Protein AF-0000000079326521 (afdb_homodimer)

Solvent-accessible surface area (backbone atoms only — not comparable to full-atom values): 11544 Å² total; per-residue (Å²): 124,72,71,59,55,60,61,53,53,58,56,60,65,65,64,69,66,72,74,73,71,71,74,72,62,76,66,45,73,44,52,56,42,67,38,47,33,67,77,64,80,54,69,62,67,36,69,36,34,36,28,24,68,22,82,79,35,42,30,37,42,35,31,28,37,73,83,64,43,77,74,44,80,43,78,33,48,39,56,33,70,77,41,78,46,75,57,37,46,56,62,16,35,40,36,33,43,41,84,29,38,36,36,38,64,124,71,74,59,55,60,61,53,54,58,57,60,66,65,63,68,66,73,74,74,73,71,75,72,61,76,66,45,74,44,52,58,42,69,37,48,34,67,77,64,80,55,69,63,67,36,67,34,33,34,29,23,68,22,82,77,34,43,32,36,44,34,32,26,38,73,83,64,43,78,75,46,79,44,78,34,46,40,55,34,70,76,41,79,47,75,55,36,47,57,62,15,35,39,35,33,44,38,84,29,39,35,36,38,64

Radius of gyration: 28.23 Å; Cα contacts (8 Å, |Δi|>4): 438; chains: 2; bounding box: 49×115×63 Å

Structure (mmCIF, N/CA/C/O backbone):
data_AF-0000000079326521-model_v1
#
loop_
_entity.id
_entity.type
_entity.pdbx_description
1 polymer 'Uncharacterized protein'
#
loop_
_atom_site.group_PDB
_atom_site.id
_atom_site.type_symbol
_atom_site.label_atom_id
_atom_site.label_alt_id
_atom_site.label_comp_id
_atom_site.label_asym_id
_atom_site.label_entity_id
_atom_site.label_seq_id
_atom_site.pdbx_PDB_ins_code
_atom_site.Cartn_x
_atom_site.Cartn_y
_atom_site.Cartn_z
_atom_site.occupancy
_atom_site.B_iso_or_equiv
_atom_site.auth_seq_id
_atom_site.auth_comp_id
_atom_site.auth_asym_id
_atom_site.auth_atom_id
_atom_site.pdbx_PDB_model_num
ATOM 1 N N . MET A 1 1 ? 24.422 -55.938 -35.625 1 47.75 1 MET A N 1
ATOM 2 C CA . MET A 1 1 ? 24.359 -55.031 -34.5 1 47.75 1 MET A CA 1
ATOM 3 C C . MET A 1 1 ? 23.766 -53.688 -34.906 1 47.75 1 MET A C 1
ATOM 5 O O . MET A 1 1 ? 23.75 -52.719 -34.094 1 47.75 1 MET A O 1
ATOM 9 N N . LYS A 1 2 ? 23.516 -53.531 -36.25 1 58.97 2 LYS A N 1
ATOM 10 C CA . LYS A 1 2 ? 23.109 -52.219 -36.75 1 58.97 2 LYS A CA 1
ATOM 11 C C . LYS A 1 2 ? 21.641 -51.969 -36.469 1 58.97 2 LYS A C 1
ATOM 13 O O . LYS A 1 2 ? 21.203 -50.812 -36.469 1 58.97 2 LYS A O 1
ATOM 18 N N . ARG A 1 3 ? 20.875 -53.062 -36.344 1 61.31 3 ARG A N 1
ATOM 19 C CA . ARG A 1 3 ? 19.438 -52.844 -36.219 1 61.31 3 ARG A CA 1
ATOM 20 C C . ARG A 1 3 ? 19.062 -52.406 -34.812 1 61.31 3 ARG A C 1
ATOM 22 O O . ARG A 1 3 ? 17.984 -51.844 -34.594 1 61.31 3 ARG A O 1
ATOM 29 N N . PHE A 1 4 ? 19.984 -52.656 -33.875 1 60.25 4 PHE A N 1
ATOM 30 C CA . PHE A 1 4 ? 19.672 -52.312 -32.5 1 60.25 4 PHE A CA 1
ATOM 31 C C . PHE A 1 4 ? 19.766 -50.812 -32.25 1 60.25 4 PHE A C 1
ATOM 33 O O . PHE A 1 4 ? 19.125 -50.281 -31.344 1 60.25 4 PHE A O 1
ATOM 40 N N . ILE A 1 5 ? 20.453 -50.156 -33.25 1 62.97 5 ILE A N 1
ATOM 41 C CA . ILE A 1 5 ? 20.719 -48.75 -32.969 1 62.97 5 ILE A CA 1
ATOM 42 C C . ILE A 1 5 ? 19.469 -47.938 -33.219 1 62.97 5 ILE A C 1
ATOM 44 O O . ILE A 1 5 ? 19.172 -47 -32.5 1 62.97 5 ILE A O 1
ATOM 48 N N . SER A 1 6 ? 18.578 -48.5 -34.125 1 62.91 6 SER A N 1
ATOM 49 C CA . SER A 1 6 ? 17.453 -47.656 -34.531 1 62.91 6 SER A CA 1
ATOM 50 C C . SER A 1 6 ? 16.375 -47.594 -33.438 1 62.91 6 SER A C 1
ATOM 52 O O . SER A 1 6 ? 15.789 -46.562 -33.188 1 62.91 6 SER A O 1
ATOM 54 N N . THR A 1 7 ? 16.25 -48.75 -32.75 1 64.81 7 THR A N 1
ATOM 55 C CA . THR A 1 7 ? 15.156 -48.844 -31.797 1 64.81 7 THR A CA 1
ATOM 56 C C . THR A 1 7 ? 15.5 -48.062 -30.531 1 64.81 7 THR A C 1
ATOM 58 O O . THR A 1 7 ? 14.617 -47.438 -29.906 1 64.81 7 THR A O 1
ATOM 61 N N . CYS A 1 8 ? 16.844 -47.938 -30.312 1 64.94 8 CYS A N 1
ATOM 62 C CA . CYS A 1 8 ? 17.234 -47.25 -29.078 1 64.94 8 CYS A CA 1
ATOM 63 C C . CYS A 1 8 ? 17.047 -45.75 -29.234 1 64.94 8 CYS A C 1
ATOM 65 O O . CYS A 1 8 ? 16.703 -45.062 -28.266 1 64.94 8 CYS A O 1
ATOM 67 N N . TYR A 1 9 ? 17.062 -45.25 -30.516 1 66.38 9 TYR A N 1
ATOM 68 C CA . TYR A 1 9 ? 16.922 -43.812 -30.734 1 66.38 9 TYR A CA 1
ATOM 69 C C . TYR A 1 9 ? 15.492 -43.375 -30.516 1 66.38 9 TYR A C 1
ATOM 71 O O . TYR A 1 9 ? 15.258 -42.281 -29.969 1 66.38 9 TYR A O 1
ATOM 79 N N . VAL A 1 10 ? 14.547 -44.219 -30.859 1 64.75 10 VAL A N 1
ATOM 80 C CA . VAL A 1 10 ? 13.156 -43.812 -30.734 1 64.75 10 VAL A CA 1
ATOM 81 C C . VAL A 1 10 ? 12.766 -43.75 -29.25 1 64.75 10 VAL A C 1
ATOM 83 O O . VAL A 1 10 ? 12.023 -42.875 -28.828 1 64.75 10 VAL A O 1
ATOM 86 N N . PHE A 1 11 ? 13.398 -44.625 -28.422 1 64 11 PHE A N 1
ATOM 87 C CA . PHE A 1 11 ? 13.086 -44.625 -27 1 64 11 PHE A CA 1
ATOM 88 C C . PHE A 1 11 ? 13.641 -43.406 -26.297 1 64 11 PHE A C 1
ATOM 90 O O . PHE A 1 11 ? 13.023 -42.875 -25.359 1 64 11 PHE A O 1
ATOM 97 N N . LEU A 1 12 ? 14.758 -42.875 -26.75 1 63.59 12 LEU A N 1
ATOM 98 C CA . LEU A 1 12 ? 15.383 -41.75 -26.109 1 63.59 12 LEU A CA 1
ATOM 99 C C . LEU A 1 12 ? 14.578 -40.469 -26.375 1 63.59 12 LEU A C 1
ATOM 101 O O . LEU A 1 12 ? 14.492 -39.594 -25.516 1 63.59 12 LEU A O 1
ATOM 105 N N . LEU A 1 13 ? 13.891 -40.406 -27.484 1 63.59 13 LEU A N 1
ATOM 106 C CA . LEU A 1 13 ? 13.141 -39.219 -27.828 1 63.59 13 LEU A CA 1
ATOM 107 C C . LEU A 1 13 ? 11.859 -39.125 -27.016 1 63.59 13 LEU A C 1
ATOM 109 O O . LEU A 1 13 ? 11.406 -38.031 -26.688 1 63.59 13 LEU A O 1
ATOM 113 N N . LEU A 1 14 ? 11.281 -40.281 -26.625 1 62.88 14 LEU A N 1
ATOM 114 C CA . LEU A 1 14 ? 10 -40.25 -25.938 1 62.88 14 LEU A CA 1
ATOM 115 C C . LEU A 1 14 ? 10.188 -39.938 -24.453 1 62.88 14 LEU A C 1
ATOM 117 O O . LEU A 1 14 ? 9.242 -39.531 -23.766 1 62.88 14 LEU A O 1
ATOM 121 N N . SER A 1 15 ? 11.352 -40.062 -23.891 1 59.69 15 SER A N 1
ATOM 122 C CA . SER A 1 15 ? 11.516 -39.906 -22.453 1 59.69 15 SER A CA 1
ATOM 123 C C . SER A 1 15 ? 11.555 -38.438 -22.062 1 59.69 15 SER A C 1
ATOM 125 O O . SER A 1 15 ? 11.523 -38.094 -20.875 1 59.69 15 SER A O 1
ATOM 127 N N . PHE A 1 16 ? 11.852 -37.531 -23 1 55.41 16 PHE A N 1
ATOM 128 C CA . PHE A 1 16 ? 11.953 -36.156 -22.516 1 55.41 16 PHE A CA 1
ATOM 129 C C . PHE A 1 16 ? 10.57 -35.562 -22.328 1 55.41 16 PHE A C 1
ATOM 131 O O . PHE A 1 16 ? 10.367 -34.375 -22.578 1 55.41 16 PHE A O 1
ATOM 138 N N . SER A 1 17 ? 9.5 -36.344 -22.109 1 53.81 17 SER A N 1
ATOM 139 C CA . SER A 1 17 ? 8.281 -35.656 -21.688 1 53.81 17 SER A CA 1
ATOM 140 C C . SER A 1 17 ? 8.422 -35.125 -20.266 1 53.81 17 SER A C 1
ATOM 142 O O . SER A 1 17 ? 8.312 -35.875 -19.297 1 53.81 17 SER A O 1
ATOM 144 N N . MET A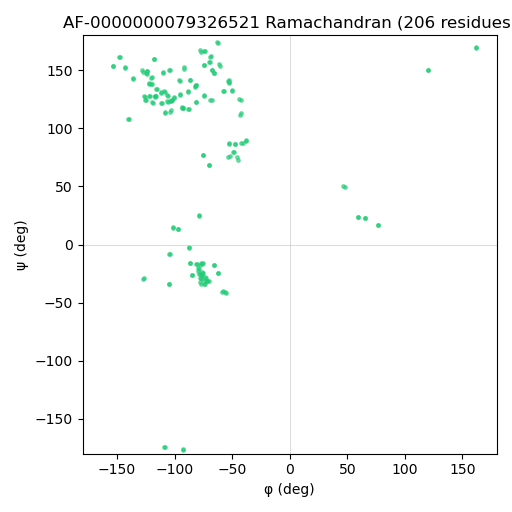 1 18 ? 9.305 -34.094 -20.016 1 45 18 MET A N 1
ATOM 145 C CA . MET A 1 18 ? 9.289 -33.375 -18.75 1 45 18 MET A CA 1
ATOM 146 C C . MET A 1 18 ? 7.863 -32.969 -18.375 1 45 18 MET A C 1
ATOM 148 O O . MET A 1 18 ? 7.242 -32.156 -19.062 1 45 18 MET A O 1
ATOM 152 N N . ASN A 1 19 ? 7.113 -33.875 -17.688 1 47.38 19 ASN A N 1
ATOM 153 C CA . ASN A 1 19 ? 5.918 -33.406 -17 1 47.38 19 ASN A CA 1
ATOM 154 C C . ASN A 1 19 ? 6.207 -32.188 -16.141 1 47.38 19 ASN A C 1
ATOM 156 O O . ASN A 1 19 ? 6.914 -32.281 -15.141 1 47.38 19 ASN A O 1
ATOM 160 N N . THR A 1 20 ? 6.289 -30.984 -16.75 1 46.38 20 THR A N 1
ATOM 161 C CA . THR A 1 20 ? 6.281 -29.781 -15.914 1 46.38 20 THR A CA 1
ATOM 162 C C . THR A 1 20 ? 5.199 -29.875 -14.836 1 46.38 20 THR A C 1
ATOM 164 O O . THR A 1 20 ? 4.008 -29.828 -15.148 1 46.38 20 THR A O 1
ATOM 167 N N . ILE A 1 21 ? 5.422 -30.703 -13.852 1 46.88 21 ILE A N 1
ATOM 168 C CA . ILE A 1 21 ? 4.543 -30.594 -12.695 1 46.88 21 ILE A CA 1
ATOM 169 C C . ILE A 1 21 ? 4.266 -29.125 -12.375 1 46.88 21 ILE A C 1
ATOM 171 O O . ILE A 1 21 ? 5.188 -28.375 -12.062 1 46.88 21 ILE A O 1
ATOM 175 N N . LYS A 1 22 ? 3.238 -28.578 -13.016 1 45.72 22 LYS A N 1
ATOM 176 C CA . LYS A 1 22 ? 2.766 -27.266 -12.586 1 45.72 22 LYS A CA 1
ATOM 177 C C . LYS A 1 22 ? 2.504 -27.25 -11.078 1 45.72 22 LYS A C 1
ATOM 179 O O . LYS A 1 22 ? 1.677 -28.016 -10.578 1 45.72 22 LYS A O 1
ATOM 184 N N . VAL A 1 23 ? 3.539 -27.188 -10.281 1 47.81 23 VAL A N 1
ATOM 185 C CA . VAL A 1 23 ? 3.316 -26.969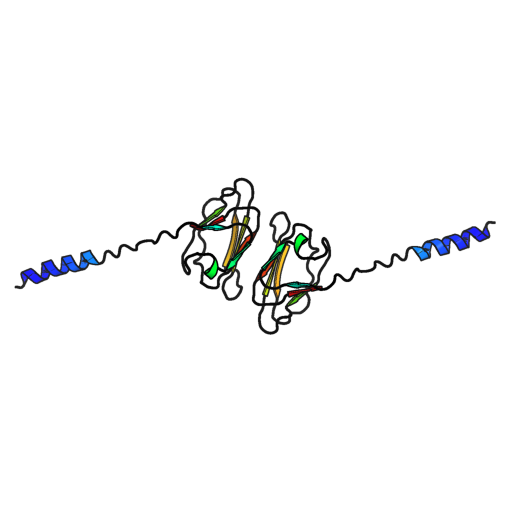 -8.852 1 47.81 23 VAL A CA 1
ATOM 186 C C . VAL A 1 23 ? 2.162 -25.984 -8.656 1 47.81 23 VAL A C 1
ATOM 188 O O . VAL A 1 23 ? 2.215 -24.859 -9.141 1 47.81 23 VAL A O 1
ATOM 191 N N . PHE A 1 24 ? 0.953 -26.594 -8.586 1 49.91 24 PHE A N 1
ATOM 192 C CA . PHE A 1 24 ? -0.199 -25.766 -8.227 1 49.91 24 PHE A CA 1
ATOM 193 C C . PHE A 1 24 ? 0.068 -25 -6.941 1 49.91 24 PHE A C 1
ATOM 195 O O . PHE A 1 24 ? 0.301 -25.594 -5.887 1 49.91 24 PHE A O 1
ATOM 202 N N . ALA A 1 25 ? 0.686 -23.844 -7.086 1 58.94 25 ALA A N 1
ATOM 203 C CA . ALA A 1 25 ? 0.849 -23.016 -5.883 1 58.94 25 ALA A CA 1
ATOM 204 C C . ALA A 1 25 ? -0.432 -23 -5.055 1 58.94 25 ALA A C 1
ATOM 206 O O . ALA A 1 25 ? -1.527 -22.844 -5.598 1 58.94 25 ALA A O 1
ATOM 207 N N . LEU A 1 26 ? -0.385 -23.641 -3.83 1 77.19 26 LEU A N 1
ATOM 208 C CA . LEU A 1 26 ? -1.498 -23.562 -2.889 1 77.19 26 LEU A CA 1
ATOM 209 C C . LEU A 1 26 ? -2.062 -22.141 -2.826 1 77.19 26 LEU A C 1
ATOM 211 O O . LEU A 1 26 ? -1.306 -21.172 -2.775 1 77.19 26 LEU A O 1
ATOM 215 N N . SER A 1 27 ? -3.342 -22 -3.064 1 92.12 27 SER A N 1
ATOM 216 C CA . SER A 1 27 ? -4.039 -20.719 -3.033 1 92.12 27 SER A CA 1
ATOM 217 C C . SER A 1 27 ? -3.879 -20.031 -1.679 1 92.12 27 SER A C 1
ATOM 219 O O . SER A 1 27 ? -3.908 -20.688 -0.638 1 92.12 27 SER A O 1
ATOM 221 N N . LYS A 1 28 ? -3.561 -18.859 -1.646 1 96.62 28 LYS A N 1
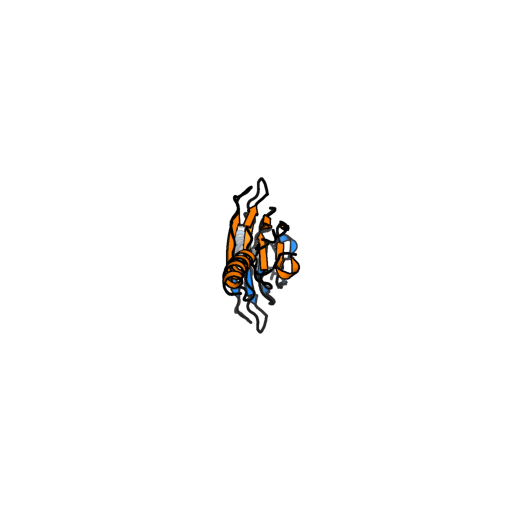ATOM 222 C CA . LYS A 1 28 ? -3.486 -18.047 -0.434 1 96.62 28 LYS A CA 1
ATOM 223 C C . LYS A 1 28 ? -4.438 -16.859 -0.51 1 96.62 28 LYS A C 1
ATOM 225 O O . LYS A 1 28 ? -4.664 -16.312 -1.589 1 96.62 28 LYS A O 1
ATOM 230 N N . THR A 1 29 ? -5.004 -16.531 0.614 1 98.25 29 THR A N 1
ATOM 231 C CA . THR A 1 29 ? -5.914 -15.398 0.688 1 98.25 29 THR A CA 1
ATOM 232 C C . THR A 1 29 ? -5.344 -14.312 1.591 1 98.25 29 THR A C 1
ATOM 234 O O . THR A 1 29 ? -4.805 -14.602 2.66 1 98.25 29 THR A O 1
ATOM 237 N N . PHE A 1 30 ? -5.395 -13.117 1.157 1 98.5 30 PHE A N 1
ATOM 238 C CA . PHE A 1 30 ? -4.895 -11.969 1.905 1 98.5 30 PHE A CA 1
ATOM 239 C C . PHE A 1 30 ? -5.992 -10.922 2.09 1 98.5 30 PHE A C 1
ATOM 241 O O . PHE A 1 30 ? -6.887 -10.805 1.253 1 98.5 30 PHE A O 1
ATOM 248 N N . THR A 1 31 ? -5.898 -10.219 3.199 1 98.5 31 THR A N 1
ATOM 249 C CA . THR A 1 31 ? -6.762 -9.07 3.463 1 98.5 31 THR A CA 1
ATOM 250 C C . THR A 1 31 ? -5.977 -7.766 3.373 1 98.5 31 THR A C 1
ATOM 252 O O . THR A 1 31 ? -4.832 -7.758 2.912 1 98.5 31 THR A O 1
ATOM 255 N N . GLN A 1 32 ? -6.645 -6.66 3.721 1 98.69 32 GLN A N 1
ATOM 256 C CA . GLN A 1 32 ? -5.945 -5.379 3.654 1 98.69 32 GLN A CA 1
ATOM 257 C C . GLN A 1 32 ? -4.602 -5.449 4.375 1 98.69 32 GLN A C 1
ATOM 259 O O . GLN A 1 32 ? -4.516 -5.953 5.496 1 98.69 32 GLN A O 1
ATOM 264 N N . GLY A 1 33 ? -3.576 -4.949 3.701 1 98.56 33 GLY A N 1
ATOM 265 C CA . GLY A 1 33 ? -2.252 -4.98 4.301 1 98.56 33 GLY A CA 1
ATOM 266 C C . GLY A 1 33 ? -1.135 -4.797 3.291 1 98.56 33 GLY A C 1
ATOM 267 O O . GLY A 1 33 ? -1.392 -4.621 2.1 1 98.56 33 GLY A O 1
ATOM 268 N N . LEU A 1 34 ? 0.029 -4.621 3.783 1 98.75 34 LEU A N 1
ATOM 269 C CA . LEU A 1 34 ? 1.271 -4.625 3.02 1 98.75 34 LEU A CA 1
ATOM 270 C C . LEU A 1 34 ? 2.062 -5.906 3.275 1 98.75 34 LEU A C 1
ATOM 272 O O . LEU A 1 34 ? 2.373 -6.227 4.422 1 98.75 34 LEU A O 1
ATOM 276 N N . TYR A 1 35 ? 2.357 -6.617 2.205 1 98.5 35 TYR A N 1
ATOM 277 C CA . TYR A 1 35 ? 2.998 -7.926 2.312 1 98.5 35 TYR A CA 1
ATOM 278 C C . TYR A 1 35 ? 4.27 -7.98 1.478 1 98.5 35 TYR A C 1
ATOM 280 O O . TYR A 1 35 ? 4.25 -7.684 0.28 1 98.5 35 TYR A O 1
ATOM 288 N N . LEU A 1 36 ? 5.379 -8.328 2.158 1 97.94 36 LEU A N 1
ATOM 289 C CA . LEU A 1 36 ? 6.559 -8.719 1.393 1 97.94 36 LEU A CA 1
ATOM 290 C C . LEU A 1 36 ? 6.383 -10.117 0.807 1 97.94 36 LEU A C 1
ATOM 292 O O . LEU A 1 36 ? 6.062 -11.062 1.53 1 97.94 36 LEU A O 1
ATOM 296 N N . VAL A 1 37 ? 6.602 -10.219 -0.473 1 97.56 37 VAL A N 1
ATOM 297 C CA . VAL A 1 37 ? 6.359 -11.492 -1.145 1 97.56 37 VAL A CA 1
ATOM 298 C C . VAL A 1 37 ? 7.16 -12.602 -0.46 1 97.56 37 VAL A C 1
ATOM 300 O O . VAL A 1 37 ? 6.633 -13.68 -0.188 1 97.56 37 VAL A O 1
ATOM 303 N N . ARG A 1 38 ? 8.359 -12.25 -0.129 1 95.75 38 ARG A N 1
ATOM 304 C CA . ARG A 1 38 ? 9.258 -13.234 0.47 1 95.75 38 ARG A CA 1
ATOM 305 C C . ARG A 1 38 ? 8.703 -13.742 1.795 1 95.75 38 ARG A C 1
ATOM 307 O O . ARG A 1 38 ? 9.008 -14.867 2.207 1 95.75 38 ARG A O 1
ATOM 314 N N . ASP A 1 39 ? 7.887 -13.031 2.479 1 97.12 39 ASP A N 1
ATOM 315 C CA . ASP A 1 39 ? 7.375 -13.391 3.799 1 97.12 39 ASP A CA 1
ATOM 316 C C . ASP A 1 39 ? 5.934 -13.875 3.717 1 97.12 39 ASP A C 1
ATOM 318 O O . ASP A 1 39 ? 5.363 -14.32 4.719 1 97.12 39 ASP A O 1
ATOM 322 N N . ALA A 1 40 ? 5.309 -13.758 2.57 1 97 40 ALA A N 1
ATOM 323 C CA . ALA A 1 40 ? 3.865 -13.969 2.447 1 97 40 ALA A CA 1
ATOM 324 C C . ALA A 1 40 ? 3.543 -15.438 2.195 1 97 40 ALA A C 1
ATOM 326 O O . ALA A 1 40 ? 2.371 -15.812 2.096 1 97 40 ALA A O 1
ATOM 327 N N . GLY A 1 41 ? 4.523 -16.281 2.07 1 94.62 41 GLY A N 1
ATOM 328 C CA . GLY A 1 41 ? 4.285 -17.688 1.785 1 94.62 41 GLY A CA 1
ATOM 329 C C . GLY A 1 41 ? 3.928 -17.953 0.335 1 94.62 41 GLY A C 1
ATOM 330 O O . GLY A 1 41 ? 3.264 -18.953 0.024 1 94.62 41 GLY A O 1
ATOM 331 N N . LEU A 1 42 ? 4.195 -17.031 -0.458 1 95.06 42 LEU A N 1
ATOM 332 C CA . LEU A 1 42 ? 4.016 -17.203 -1.896 1 95.06 42 LEU A CA 1
ATOM 333 C C . LEU A 1 42 ? 5.297 -17.703 -2.549 1 95.06 42 LEU A C 1
ATOM 335 O O . LEU A 1 42 ? 6.398 -17.438 -2.051 1 95.06 42 LEU A O 1
ATOM 339 N N . VAL A 1 43 ? 5.098 -18.375 -3.6 1 93.19 43 VAL A N 1
ATOM 340 C CA . VAL A 1 43 ? 6.254 -18.859 -4.344 1 93.19 43 VAL A CA 1
ATOM 341 C C . VAL A 1 43 ? 6.801 -17.75 -5.238 1 93.19 43 VAL A C 1
ATOM 343 O O . VAL A 1 43 ? 6.066 -17.188 -6.051 1 93.19 43 VAL A O 1
ATOM 346 N N . THR A 1 44 ? 8.078 -17.422 -5.039 1 92.69 44 THR A N 1
ATOM 347 C CA . THR A 1 44 ? 8.703 -16.344 -5.789 1 92.69 44 THR A CA 1
ATOM 348 C C . THR A 1 44 ? 8.836 -16.703 -7.266 1 92.69 44 THR A C 1
ATOM 350 O O . THR A 1 44 ? 9.023 -17.875 -7.605 1 92.69 44 THR A O 1
ATOM 353 N N . ASN A 1 45 ? 8.797 -15.703 -8.109 1 91.62 45 ASN A N 1
ATOM 354 C CA . ASN A 1 45 ? 8.922 -15.781 -9.562 1 91.62 45 ASN A CA 1
ATOM 355 C C . ASN A 1 45 ? 7.84 -16.656 -10.172 1 91.62 45 ASN A C 1
ATOM 357 O O . ASN A 1 45 ? 8.062 -17.312 -11.195 1 91.62 45 ASN A O 1
ATOM 361 N N . SER A 1 46 ? 6.77 -16.797 -9.484 1 90.69 46 SER A N 1
ATOM 362 C CA . SER A 1 46 ? 5.609 -17.531 -9.992 1 90.69 46 SER A CA 1
ATOM 363 C C . SER A 1 46 ? 4.504 -16.562 -10.422 1 90.69 46 SER A C 1
ATOM 365 O O . SER A 1 46 ? 4.387 -15.469 -9.883 1 90.69 46 SER A O 1
ATOM 367 N N . THR A 1 47 ? 3.807 -17.062 -11.367 1 92.44 47 THR A N 1
ATOM 368 C CA . THR A 1 47 ? 2.633 -16.328 -11.805 1 92.44 47 THR A CA 1
ATOM 369 C C . THR A 1 47 ? 1.412 -16.688 -10.969 1 92.44 47 THR A C 1
ATOM 371 O O . THR A 1 47 ? 1.219 -17.859 -10.625 1 92.44 47 THR A O 1
ATOM 374 N N . TYR A 1 48 ? 0.64 -15.719 -10.711 1 96.06 48 TYR A N 1
ATOM 375 C CA . TYR A 1 48 ? -0.585 -15.938 -9.953 1 96.06 48 TYR A CA 1
ATOM 376 C C . TYR A 1 48 ? -1.79 -15.352 -10.68 1 96.06 48 TYR A C 1
ATOM 378 O O . TYR A 1 48 ? -1.653 -14.406 -11.461 1 96.06 48 TYR A O 1
ATOM 386 N N . LYS A 1 49 ? -2.859 -15.961 -10.461 1 97.5 49 LYS A N 1
ATOM 387 C CA . LYS A 1 49 ? -4.16 -15.328 -10.68 1 97.5 49 LYS A CA 1
ATOM 388 C C . LYS A 1 49 ? -4.707 -14.742 -9.375 1 97.5 49 LYS A C 1
ATOM 390 O O . LYS A 1 49 ? -4.582 -15.352 -8.312 1 97.5 49 LYS A O 1
ATOM 395 N N . VAL A 1 50 ? -5.332 -13.57 -9.555 1 98.38 50 VAL A N 1
ATOM 396 C CA . VAL A 1 50 ? -5.891 -12.953 -8.359 1 98.38 50 VAL A CA 1
ATOM 397 C C . VAL A 1 50 ? -7.379 -12.664 -8.57 1 98.38 50 VAL A C 1
ATOM 399 O O . VAL A 1 50 ? -7.809 -12.383 -9.688 1 98.38 50 VAL A O 1
ATOM 402 N N . ARG A 1 51 ? -8.102 -12.75 -7.52 1 98.5 51 ARG A N 1
ATOM 403 C CA . ARG A 1 51 ? -9.508 -12.375 -7.547 1 98.5 51 ARG A CA 1
ATOM 404 C C . ARG A 1 51 ? -9.984 -11.938 -6.16 1 98.5 51 ARG A C 1
ATOM 406 O O . ARG A 1 51 ? -9.375 -12.297 -5.152 1 98.5 51 ARG A O 1
ATOM 413 N N . ASN A 1 52 ? -10.984 -11.102 -6.141 1 98.75 52 ASN A N 1
ATOM 414 C CA . ASN A 1 52 ? -11.656 -10.695 -4.91 1 98.75 52 ASN A CA 1
ATOM 415 C C . ASN A 1 52 ? -12.789 -11.648 -4.547 1 98.75 52 ASN A C 1
ATOM 417 O O . ASN A 1 52 ? -13.781 -11.758 -5.277 1 98.75 52 ASN A O 1
ATOM 421 N N . LEU A 1 53 ? -12.641 -12.305 -3.398 1 98.5 53 LEU A N 1
ATOM 422 C CA . LEU A 1 53 ? -13.625 -13.297 -2.979 1 98.5 53 LEU A CA 1
ATOM 423 C C . LEU A 1 53 ? -14.773 -12.625 -2.223 1 98.5 53 LEU A C 1
ATOM 425 O O . LEU A 1 53 ? -15.82 -13.242 -2.014 1 98.5 53 LEU A O 1
ATOM 429 N N . SER A 1 54 ? -14.539 -11.406 -1.804 1 97.88 54 SER A N 1
ATOM 430 C CA . SER A 1 54 ? -15.523 -10.734 -0.953 1 97.88 54 SER A CA 1
ATOM 431 C C . SER A 1 54 ? -16.828 -10.477 -1.706 1 97.88 54 SER A C 1
ATOM 433 O O . SER A 1 54 ? -16.797 -10.117 -2.885 1 97.88 54 SER A O 1
ATOM 435 N N . PHE A 1 55 ? -17.906 -10.508 -1.038 1 96.06 55 PHE A N 1
ATOM 436 C CA . PHE A 1 55 ? -19.234 -10.43 -1.633 1 96.06 55 PHE A CA 1
ATOM 437 C C . PHE A 1 55 ? -19.641 -8.977 -1.856 1 96.06 55 PHE A C 1
ATOM 439 O O . PHE A 1 55 ? -20.359 -8.664 -2.803 1 96.06 55 PHE A O 1
ATOM 446 N N . ARG A 1 56 ? -19.156 -8.039 -1.128 1 95.5 56 ARG A N 1
ATOM 447 C CA . ARG A 1 56 ? -19.75 -6.703 -1.171 1 95.5 56 ARG A CA 1
ATOM 448 C C . ARG A 1 56 ? -18.688 -5.648 -1.459 1 95.5 56 ARG A C 1
ATOM 450 O O . ARG A 1 56 ? -18.969 -4.633 -2.1 1 95.5 56 ARG A O 1
ATOM 457 N N . ASN A 1 57 ? -17.516 -5.906 -1.066 1 96.5 57 ASN A N 1
ATOM 458 C CA . ASN A 1 57 ? -16.547 -4.812 -1.05 1 96.5 57 ASN A CA 1
ATOM 459 C C . ASN A 1 57 ? -15.5 -4.977 -2.141 1 96.5 57 ASN A C 1
ATOM 461 O O . ASN A 1 57 ? -14.961 -6.07 -2.332 1 96.5 57 ASN A O 1
ATOM 465 N N . PRO A 1 58 ? -15.281 -3.914 -2.855 1 97.75 58 PRO A N 1
ATOM 466 C CA . PRO A 1 58 ? -14.133 -3.922 -3.773 1 97.75 58 PRO A CA 1
ATOM 467 C C . PRO A 1 58 ? -12.797 -3.785 -3.053 1 97.75 58 PRO A C 1
ATOM 469 O O . PRO A 1 58 ? -12.766 -3.508 -1.85 1 97.75 58 PRO A O 1
ATOM 472 N N . ALA A 1 59 ? -11.742 -4.051 -3.756 1 98.19 59 ALA A N 1
ATOM 473 C CA . ALA A 1 59 ? -10.391 -3.898 -3.23 1 98.19 59 ALA A CA 1
ATOM 474 C C . ALA A 1 59 ? -9.438 -3.396 -4.312 1 98.19 59 ALA A C 1
ATOM 476 O O . ALA A 1 59 ? -9.719 -3.525 -5.504 1 98.19 59 ALA A O 1
ATOM 477 N N . VAL A 1 60 ? -8.43 -2.736 -3.891 1 98.69 60 VAL A N 1
ATOM 478 C CA . VAL A 1 60 ? -7.332 -2.354 -4.766 1 98.69 60 VAL A CA 1
ATOM 479 C C . VAL A 1 60 ? -6.109 -3.219 -4.469 1 98.69 60 VAL A C 1
ATOM 481 O O . VAL A 1 60 ? -5.746 -3.41 -3.305 1 98.69 60 VAL A O 1
ATOM 484 N N . LEU A 1 61 ? -5.527 -3.822 -5.461 1 98.81 61 LEU A N 1
ATOM 485 C CA . LEU A 1 61 ? -4.285 -4.586 -5.375 1 98.81 61 LEU A CA 1
ATOM 486 C C . LEU A 1 61 ? -3.16 -3.875 -6.117 1 98.81 61 LEU A C 1
ATOM 488 O O . LEU A 1 61 ? -3.299 -3.549 -7.301 1 98.81 61 LEU A O 1
ATOM 492 N N . ILE A 1 62 ? -2.107 -3.566 -5.426 1 98.75 62 ILE A N 1
ATOM 493 C CA . ILE A 1 62 ? -0.928 -2.939 -6.016 1 98.75 62 ILE A CA 1
ATOM 494 C C . ILE A 1 62 ? 0.301 -3.809 -5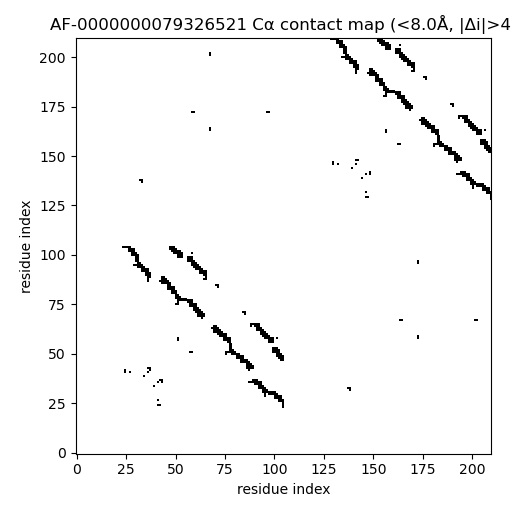.758 1 98.75 62 ILE A C 1
ATOM 496 O O . ILE A 1 62 ? 0.469 -4.348 -4.66 1 98.75 62 ILE A O 1
ATOM 500 N N . VAL A 1 63 ? 1.145 -3.943 -6.727 1 98.69 63 VAL A N 1
ATOM 501 C CA . VAL A 1 63 ? 2.398 -4.672 -6.566 1 98.69 63 VAL A CA 1
ATOM 502 C C . VAL A 1 63 ? 3.574 -3.758 -6.91 1 98.69 63 VAL A C 1
ATOM 504 O O . VAL A 1 63 ? 3.58 -3.111 -7.957 1 98.69 63 VAL A O 1
ATOM 507 N N . PHE A 1 64 ? 4.52 -3.668 -6.023 1 98.5 64 PHE A N 1
ATOM 508 C CA . PHE A 1 64 ? 5.77 -2.953 -6.254 1 98.5 64 PHE A CA 1
ATOM 509 C C . PHE A 1 64 ? 6.938 -3.928 -6.367 1 98.5 64 PHE A C 1
ATOM 511 O O . PHE A 1 64 ? 6.984 -4.934 -5.656 1 98.5 64 PHE A O 1
ATOM 518 N N . ASP A 1 65 ? 7.895 -3.559 -7.152 1 97.75 65 ASP A N 1
ATOM 519 C CA . ASP A 1 65 ? 9.094 -4.395 -7.23 1 97.75 65 ASP A CA 1
ATOM 520 C C . ASP A 1 65 ? 10.156 -3.918 -6.25 1 97.75 65 ASP A C 1
ATOM 522 O O . ASP A 1 65 ? 9.906 -3.029 -5.43 1 97.75 65 ASP A O 1
ATOM 526 N N . GLY A 1 66 ? 11.305 -4.535 -6.258 1 95.44 66 GLY A N 1
ATOM 527 C CA . GLY A 1 66 ? 12.367 -4.254 -5.305 1 95.44 66 GLY A CA 1
ATOM 528 C C . GLY A 1 66 ? 12.945 -2.859 -5.453 1 95.44 66 GLY A C 1
ATOM 529 O O . GLY A 1 66 ? 13.648 -2.375 -4.562 1 95.44 66 GLY A O 1
ATOM 530 N N . ASN A 1 67 ? 12.703 -2.197 -6.613 1 94.62 67 ASN A N 1
ATOM 531 C CA . ASN A 1 67 ? 13.141 -0.825 -6.84 1 94.62 67 ASN A CA 1
ATOM 532 C C . ASN A 1 67 ? 12.023 0.175 -6.555 1 94.62 67 ASN A C 1
ATOM 534 O O . ASN A 1 67 ? 12.102 1.333 -6.969 1 94.62 67 ASN A O 1
ATOM 538 N N . ASN A 1 68 ? 10.977 -0.305 -5.914 1 96.56 68 ASN A N 1
ATOM 539 C CA . ASN A 1 68 ? 9.812 0.49 -5.543 1 96.56 68 ASN A CA 1
ATOM 540 C C . ASN A 1 68 ? 9.047 0.978 -6.773 1 96.56 68 ASN A C 1
ATOM 542 O O . ASN A 1 68 ? 8.445 2.053 -6.75 1 96.56 68 ASN A O 1
ATOM 546 N N . MET A 1 69 ? 9.25 0.26 -7.867 1 96.5 69 MET A N 1
ATOM 547 C CA . MET A 1 69 ? 8.461 0.574 -9.055 1 96.5 69 MET A CA 1
ATOM 548 C C . MET A 1 69 ? 7.152 -0.205 -9.062 1 96.5 69 MET A C 1
ATOM 550 O O . MET A 1 69 ? 7.145 -1.412 -8.82 1 96.5 69 MET A O 1
ATOM 554 N N . MET A 1 70 ? 6.086 0.545 -9.336 1 97.62 70 MET A N 1
ATOM 555 C CA . MET A 1 70 ? 4.777 -0.096 -9.391 1 97.62 70 MET A CA 1
ATOM 556 C C . MET A 1 70 ? 4.676 -1.018 -10.602 1 97.62 70 MET A C 1
ATOM 558 O O . MET A 1 70 ? 4.867 -0.579 -11.742 1 97.62 70 MET A O 1
ATOM 562 N N . GLN A 1 71 ? 4.359 -2.273 -10.367 1 97.38 71 GLN A N 1
ATOM 563 C CA . GLN A 1 71 ? 4.312 -3.275 -11.43 1 97.38 71 GLN A CA 1
ATOM 564 C C . GLN A 1 71 ? 2.871 -3.611 -11.805 1 97.38 71 GLN A C 1
ATOM 566 O O . GLN A 1 71 ? 2.598 -4.027 -12.93 1 97.38 71 GLN A O 1
ATOM 571 N N . GLU A 1 72 ? 2.016 -3.57 -10.82 1 97.62 72 GLU A N 1
ATOM 572 C CA . GLU A 1 72 ? 0.599 -3.873 -11.008 1 97.62 72 GLU A CA 1
ATOM 573 C C . GLU A 1 72 ? -0.281 -2.859 -10.281 1 97.62 72 GLU A C 1
ATOM 575 O O . GLU A 1 72 ? 0.084 -2.365 -9.211 1 97.62 72 GLU A O 1
ATOM 580 N N . PHE A 1 73 ? -1.348 -2.494 -10.781 1 97.69 73 PHE A N 1
ATOM 581 C CA . PHE A 1 73 ? -2.447 -1.762 -10.164 1 97.69 73 PHE A CA 1
ATOM 582 C C . PHE A 1 73 ? -3.791 -2.295 -10.641 1 97.69 73 PHE A C 1
ATOM 584 O O . PHE A 1 73 ? -4.164 -2.094 -11.805 1 97.69 73 PHE A O 1
ATOM 591 N N . LEU A 1 74 ? -4.492 -2.988 -9.758 1 98.12 74 LEU A N 1
ATOM 592 C CA . LEU A 1 74 ? -5.773 -3.598 -10.102 1 98.12 74 LEU A CA 1
ATOM 593 C C . LEU A 1 74 ? -6.859 -3.17 -9.125 1 98.12 74 LEU A C 1
ATOM 595 O O . LEU A 1 74 ? -6.66 -3.225 -7.906 1 98.12 74 LEU A O 1
ATOM 599 N N . ARG A 1 75 ? -7.934 -2.682 -9.578 1 97.94 75 ARG A N 1
ATOM 600 C CA . ARG A 1 75 ? -9.141 -2.586 -8.766 1 97.94 75 ARG A CA 1
ATOM 601 C C . ARG A 1 75 ? -10.031 -3.809 -8.961 1 97.94 75 ARG A C 1
ATOM 603 O O . ARG A 1 75 ? -10.477 -4.082 -10.078 1 97.94 75 ARG A O 1
ATOM 610 N N . LEU A 1 76 ? -10.234 -4.508 -7.98 1 98.5 76 LEU A N 1
ATOM 611 C CA . LEU A 1 76 ? -11.008 -5.738 -8.023 1 98.5 76 LEU A CA 1
ATOM 612 C C . LEU A 1 76 ? -12.398 -5.523 -7.438 1 98.5 76 LEU A C 1
ATOM 614 O O . LEU A 1 76 ? -12.539 -5.23 -6.246 1 98.5 76 LEU A O 1
ATOM 618 N N . GLU A 1 77 ? -13.375 -5.648 -8.289 1 98 77 GLU A N 1
ATOM 619 C CA . GLU A 1 77 ? -14.75 -5.551 -7.797 1 98 77 GLU A CA 1
ATOM 620 C C . GLU A 1 77 ? -15.109 -6.75 -6.922 1 98 77 GLU A C 1
ATOM 622 O O . GLU A 1 77 ? -14.375 -7.734 -6.879 1 98 77 GLU A O 1
ATOM 627 N N . SER A 1 78 ? -16.188 -6.598 -6.117 1 97.94 78 SER A N 1
ATOM 628 C CA . SER A 1 78 ? -16.656 -7.75 -5.348 1 97.94 78 SER A CA 1
ATOM 629 C C . SER A 1 78 ? -16.891 -8.961 -6.246 1 97.94 78 SER A C 1
ATOM 631 O O . SER A 1 78 ? -17.422 -8.82 -7.352 1 97.94 78 SER A O 1
ATOM 633 N N . ARG A 1 79 ? -16.453 -10.141 -5.695 1 98.06 79 ARG A N 1
ATOM 634 C CA . ARG A 1 79 ? -16.562 -11.391 -6.441 1 98.06 79 ARG A CA 1
ATOM 635 C C . A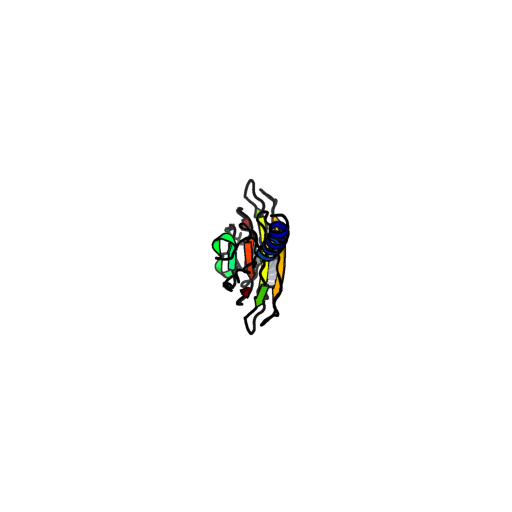RG A 1 79 ? -16.047 -11.227 -7.863 1 98.06 79 ARG A C 1
ATOM 637 O O . ARG A 1 79 ? -16.719 -11.57 -8.828 1 98.06 79 ARG A O 1
ATOM 644 N N . SER A 1 80 ? -14.93 -10.695 -8.023 1 98.06 80 SER A N 1
ATOM 645 C CA . SER A 1 80 ? -14.367 -10.383 -9.336 1 98.06 80 SER A CA 1
ATOM 646 C C . SER A 1 80 ? -13.992 -11.648 -10.094 1 98.06 80 SER A C 1
ATOM 648 O O . SER A 1 80 ? -13.789 -12.703 -9.492 1 98.06 80 SER A O 1
ATOM 650 N N . PRO A 1 81 ? -13.922 -11.531 -11.422 1 97.81 81 PRO A N 1
ATOM 651 C CA . PRO A 1 81 ? -13.234 -12.602 -12.141 1 97.81 81 PRO A CA 1
ATOM 652 C C . PRO A 1 81 ? -11.758 -12.711 -11.758 1 97.81 81 PRO A C 1
ATOM 654 O O . PRO A 1 81 ? -11.273 -11.93 -10.938 1 97.81 81 PRO A O 1
ATOM 657 N N . GLU A 1 82 ? -11.086 -13.734 -12.266 1 97.75 82 GLU A N 1
ATOM 658 C CA . GLU A 1 82 ? -9.656 -13.922 -12.039 1 97.75 82 GLU A CA 1
ATOM 659 C C . GLU A 1 82 ? -8.828 -13.07 -12.992 1 97.75 82 GLU A C 1
ATOM 661 O O . GLU A 1 82 ? -9.156 -12.961 -14.18 1 97.75 82 GLU A O 1
ATOM 666 N N . TYR A 1 83 ? -7.859 -12.438 -12.523 1 98.06 83 TYR A N 1
ATOM 667 C CA . TYR A 1 83 ? -6.91 -11.68 -13.328 1 98.06 83 TYR A CA 1
ATOM 668 C C . TYR A 1 83 ? -5.492 -12.211 -13.148 1 98.06 83 TYR A C 1
ATOM 670 O O . TYR A 1 83 ? -5.062 -12.484 -12.023 1 98.06 83 TYR A O 1
ATOM 678 N N . PHE A 1 84 ? -4.738 -12.32 -14.203 1 96.44 84 PHE A N 1
ATOM 679 C CA . PHE A 1 84 ? -3.334 -12.703 -14.102 1 96.44 84 PHE A CA 1
ATOM 680 C C . PHE A 1 84 ? -2.469 -11.5 -13.734 1 96.44 84 PHE A C 1
ATOM 682 O O . PHE A 1 84 ? -2.674 -10.398 -14.25 1 96.44 84 PHE A O 1
ATOM 689 N N . ILE A 1 85 ? -1.59 -11.812 -12.859 1 96.88 85 ILE A N 1
ATOM 690 C CA . ILE A 1 85 ? -0.598 -10.773 -12.594 1 96.88 85 ILE A CA 1
ATOM 691 C C . ILE A 1 85 ? 0.793 -11.289 -12.961 1 96.88 85 ILE A C 1
ATOM 693 O O . ILE A 1 85 ? 1 -12.492 -13.102 1 96.88 85 ILE A O 1
ATOM 697 N N . ARG A 1 86 ? 1.673 -10.32 -13.156 1 95.75 86 ARG A N 1
ATOM 698 C CA . ARG A 1 86 ? 3.047 -10.68 -13.5 1 95.75 86 ARG A CA 1
ATOM 699 C C . ARG A 1 86 ? 3.689 -11.5 -12.391 1 95.75 86 ARG A C 1
ATOM 701 O O . ARG A 1 86 ? 3.277 -11.422 -11.234 1 95.75 86 ARG A O 1
ATOM 708 N N . PRO A 1 87 ? 4.695 -12.297 -12.805 1 96.69 87 PRO A N 1
ATOM 709 C CA . PRO A 1 87 ? 5.391 -13.055 -11.758 1 96.69 87 PRO A CA 1
ATOM 710 C C . PRO A 1 87 ? 5.898 -12.172 -10.625 1 96.69 87 PRO A C 1
ATOM 712 O O . PRO A 1 87 ? 6.383 -11.062 -10.867 1 96.69 87 PRO A O 1
ATOM 715 N N . LEU A 1 88 ? 5.773 -12.703 -9.461 1 96.88 88 LEU A N 1
ATOM 716 C CA . LEU A 1 88 ? 6.16 -11.945 -8.273 1 96.88 88 LEU A CA 1
ATOM 717 C C . LEU A 1 88 ? 7.598 -12.258 -7.875 1 96.88 88 LEU A C 1
ATOM 719 O O . LEU A 1 88 ? 7.922 -13.406 -7.562 1 96.88 88 LEU A O 1
ATOM 723 N N . GLY A 1 89 ? 8.383 -11.172 -7.945 1 97 89 GLY A N 1
ATOM 724 C CA . GLY A 1 89 ? 9.758 -11.367 -7.523 1 97 89 GLY A CA 1
ATOM 725 C C . GLY A 1 89 ? 9.922 -11.406 -6.016 1 97 89 GLY A C 1
ATOM 726 O O . GLY A 1 89 ? 9.016 -11.016 -5.277 1 97 89 GLY A O 1
ATOM 727 N N . TYR A 1 90 ? 11.055 -11.852 -5.461 1 96.94 90 TYR A N 1
ATOM 728 C CA . TYR A 1 90 ? 11.398 -12.094 -4.066 1 96.94 90 TYR A CA 1
ATOM 729 C C . TYR A 1 90 ? 11.227 -10.828 -3.236 1 96.94 90 TYR A C 1
ATOM 731 O O . TYR A 1 90 ? 10.688 -10.867 -2.129 1 96.94 90 TYR A O 1
ATOM 739 N N . ASP A 1 91 ? 11.617 -9.656 -3.787 1 97 91 ASP A N 1
ATOM 740 C CA . ASP A 1 91 ? 11.633 -8.414 -3.023 1 97 91 ASP A CA 1
ATOM 741 C C . ASP A 1 91 ? 10.422 -7.555 -3.344 1 97 91 ASP A C 1
ATOM 743 O O . ASP A 1 91 ? 10.398 -6.359 -3.029 1 97 91 ASP A O 1
ATOM 747 N N . TYR A 1 92 ? 9.477 -8.234 -3.982 1 98.06 92 TYR A N 1
ATOM 748 C CA . TYR A 1 92 ? 8.281 -7.473 -4.336 1 98.06 92 TYR A CA 1
ATOM 749 C C . TYR A 1 92 ? 7.414 -7.219 -3.111 1 98.06 92 TYR A C 1
ATOM 751 O O . TYR A 1 92 ? 7.492 -7.957 -2.125 1 98.06 92 TYR A O 1
ATOM 759 N N . ILE A 1 93 ? 6.664 -6.188 -3.162 1 98.62 93 ILE A N 1
ATOM 760 C CA . ILE A 1 93 ? 5.703 -5.816 -2.127 1 98.62 93 ILE A CA 1
ATOM 761 C C . ILE A 1 93 ? 4.289 -5.852 -2.701 1 98.62 93 ILE A C 1
ATOM 763 O O . ILE A 1 93 ? 4.031 -5.289 -3.768 1 98.62 93 ILE A O 1
ATOM 767 N N . ILE A 1 94 ? 3.4 -6.539 -2.055 1 98.75 94 ILE A N 1
ATOM 768 C CA . ILE A 1 94 ? 1.978 -6.559 -2.371 1 98.75 94 ILE A CA 1
ATOM 769 C C . ILE A 1 94 ? 1.223 -5.645 -1.406 1 98.75 94 ILE A C 1
ATOM 771 O O . ILE A 1 94 ? 1.403 -5.734 -0.189 1 98.75 94 ILE A O 1
ATOM 775 N N . VAL A 1 95 ? 0.469 -4.742 -1.932 1 98.94 95 VAL A N 1
ATOM 776 C CA . VAL A 1 95 ? -0.393 -3.881 -1.131 1 98.94 95 VAL A CA 1
ATOM 777 C C . VAL A 1 95 ? -1.855 -4.145 -1.48 1 98.94 95 VAL A C 1
ATOM 779 O O . VAL A 1 95 ? -2.229 -4.145 -2.656 1 98.94 95 VAL A O 1
ATOM 782 N N . ILE A 1 96 ? -2.656 -4.402 -0.485 1 98.88 96 ILE A N 1
ATOM 783 C CA . ILE A 1 96 ? -4.094 -4.586 -0.658 1 98.88 96 ILE A CA 1
ATOM 784 C C . ILE A 1 96 ? -4.848 -3.529 0.151 1 98.88 96 ILE A C 1
ATOM 786 O O . ILE A 1 96 ? -4.637 -3.396 1.358 1 98.88 96 ILE A O 1
ATOM 790 N N . ILE A 1 97 ? -5.633 -2.793 -0.538 1 98.75 97 ILE A N 1
ATOM 791 C CA . ILE A 1 97 ? -6.473 -1.769 0.078 1 98.75 97 ILE A CA 1
ATOM 792 C C . ILE A 1 97 ? -7.941 -2.17 -0.032 1 98.75 97 ILE A C 1
ATOM 794 O O . ILE A 1 97 ? -8.43 -2.469 -1.124 1 98.75 97 ILE A O 1
ATOM 798 N N . GLY A 1 98 ? -8.656 -2.104 1.075 1 97.94 98 GLY A N 1
ATOM 799 C CA . GLY A 1 98 ? -10.078 -2.391 1.104 1 97.94 98 GLY A CA 1
ATOM 800 C C . GLY A 1 98 ? -10.438 -3.539 2.027 1 97.94 98 GLY A C 1
ATOM 801 O O . GLY A 1 98 ? -9.609 -4.406 2.299 1 97.94 98 GLY A O 1
ATOM 802 N N . ASP A 1 99 ? -11.656 -3.529 2.609 1 96.88 99 ASP A N 1
ATOM 803 C CA . ASP A 1 99 ? -12.18 -4.625 3.422 1 96.88 99 ASP A CA 1
ATOM 804 C C . ASP A 1 99 ? -12.625 -5.797 2.547 1 96.88 99 ASP A C 1
ATOM 806 O O . ASP A 1 99 ? -13.812 -5.957 2.271 1 96.88 99 ASP A O 1
ATOM 810 N N . ALA A 1 100 ? -11.609 -6.559 2.074 1 97.88 100 ALA A N 1
ATOM 811 C CA . ALA A 1 100 ? -11.852 -7.648 1.134 1 97.88 100 A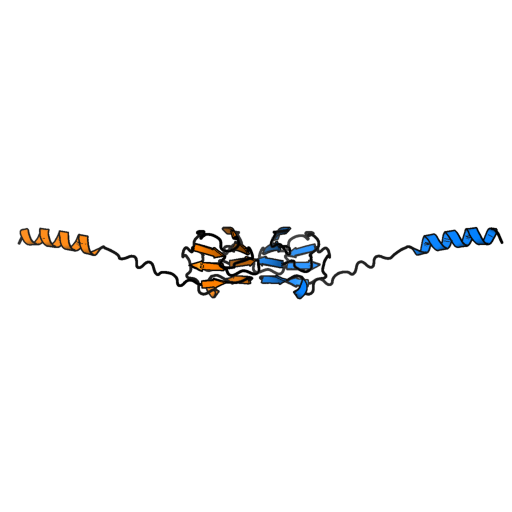LA A CA 1
ATOM 812 C C . ALA A 1 100 ? -10.844 -8.781 1.334 1 97.88 100 ALA A C 1
ATOM 814 O O . ALA A 1 100 ? -9.852 -8.617 2.049 1 97.88 100 ALA A O 1
ATOM 815 N N . GLU A 1 101 ? -11.211 -9.922 0.811 1 98.44 101 GLU A N 1
ATOM 816 C CA . GLU A 1 101 ? -10.336 -11.094 0.772 1 98.44 101 GLU A CA 1
ATOM 817 C C . GLU A 1 101 ? -9.852 -11.367 -0.647 1 98.44 101 GLU A C 1
ATOM 819 O O . GLU A 1 101 ? -10.648 -11.727 -1.521 1 98.44 101 GLU A O 1
ATOM 824 N N . ILE A 1 102 ? -8.602 -11.211 -0.863 1 98.69 102 ILE A N 1
ATOM 825 C CA . ILE A 1 102 ? -8.039 -11.398 -2.195 1 98.69 102 ILE A CA 1
ATOM 826 C C . ILE A 1 102 ? -7.32 -12.742 -2.273 1 98.69 102 ILE A C 1
ATOM 828 O O . ILE A 1 102 ? -6.41 -13.016 -1.488 1 98.69 102 ILE A O 1
ATOM 832 N N . GLU A 1 103 ? -7.691 -13.547 -3.164 1 98.56 103 GLU A N 1
ATOM 833 C CA . GLU A 1 103 ? -7.098 -14.867 -3.346 1 98.56 103 GLU A CA 1
ATOM 834 C C . GLU A 1 103 ? -6 -14.836 -4.406 1 98.56 103 GLU A C 1
ATOM 836 O O . GLU A 1 103 ? -6.18 -14.25 -5.477 1 98.56 103 GLU A O 1
ATOM 841 N N . PHE A 1 104 ? -4.93 -15.336 -4.078 1 97.88 104 PHE A N 1
ATOM 842 C CA . PHE A 1 104 ? -3.861 -15.68 -5.012 1 97.88 104 PHE A CA 1
ATOM 843 C C . PHE A 1 104 ? -3.844 -17.172 -5.293 1 97.88 104 PHE A C 1
ATOM 845 O O . PHE A 1 104 ? -3.719 -17.984 -4.371 1 97.88 104 PHE A O 1
ATOM 852 N N . SER A 1 105 ? -3.918 -17.516 -6.523 1 95.25 105 SER A N 1
ATOM 853 C CA . SER A 1 105 ? -3.98 -18.938 -6.852 1 95.25 105 SER A CA 1
ATOM 854 C C . SER A 1 105 ? -3.133 -19.25 -8.078 1 95.25 105 SER A C 1
ATOM 856 O O . SER A 1 105 ? -2.871 -18.375 -8.906 1 95.25 105 SER A O 1
ATOM 858 N N . MET B 1 1 ? -24.766 61.312 26.328 1 47.81 1 MET B N 1
ATOM 859 C CA . MET B 1 1 ? -24.547 59.875 26.328 1 47.81 1 MET B CA 1
ATOM 860 C C . MET B 1 1 ? -24.219 59.375 24.938 1 47.81 1 MET B C 1
ATOM 862 O O . MET B 1 1 ? -24.156 58.156 24.703 1 47.81 1 MET B O 1
ATOM 866 N N . LYS B 1 2 ? -24.281 60.312 23.938 1 60.31 2 LYS B N 1
ATOM 867 C CA . LYS B 1 2 ? -24.172 59.906 22.531 1 60.31 2 LYS B CA 1
ATOM 868 C C . LYS B 1 2 ? -22.703 59.625 22.156 1 60.31 2 LYS B C 1
ATOM 870 O O . LYS B 1 2 ? -22.438 58.906 21.219 1 60.31 2 LYS B O 1
ATOM 875 N N . ARG B 1 3 ? -21.797 60.344 22.875 1 61.66 3 ARG B N 1
ATOM 876 C CA . ARG B 1 3 ? -20.406 60.25 22.438 1 61.66 3 ARG B CA 1
ATOM 877 C C . ARG B 1 3 ? -19.797 58.906 22.906 1 61.66 3 ARG B C 1
ATOM 879 O O . ARG B 1 3 ? -18.75 58.5 22.391 1 61.66 3 ARG B O 1
ATOM 886 N N . PHE B 1 4 ? -20.484 58.281 23.859 1 60.69 4 PHE B N 1
ATOM 887 C CA . PHE B 1 4 ? -19.938 57.031 24.422 1 60.69 4 PHE B CA 1
ATOM 888 C C . PHE B 1 4 ? -20.141 55.875 23.453 1 60.69 4 PHE B C 1
ATOM 890 O O . PHE B 1 4 ? -19.359 54.906 23.453 1 60.69 4 PHE B O 1
ATOM 897 N N . ILE B 1 5 ? -21.094 56.125 22.453 1 63.25 5 ILE B N 1
ATOM 898 C CA . ILE B 1 5 ? -21.422 54.969 21.641 1 63.25 5 ILE B CA 1
ATOM 899 C C . ILE B 1 5 ? -20.344 54.75 20.578 1 63.25 5 ILE B C 1
ATOM 901 O O . ILE B 1 5 ? -20 53.625 20.266 1 63.25 5 ILE B O 1
ATOM 905 N N . SER B 1 6 ? -19.594 55.875 20.25 1 63.75 6 SER B N 1
ATOM 906 C CA . SER B 1 6 ? -18.672 55.719 19.141 1 63.75 6 SER B CA 1
ATOM 907 C C . SER B 1 6 ? -17.406 54.969 19.562 1 63.75 6 SER B C 1
ATOM 909 O O . SER B 1 6 ? -16.891 54.156 18.812 1 63.75 6 SER B O 1
ATOM 911 N N . THR B 1 7 ? -17.031 55.188 20.844 1 65.44 7 THR B N 1
ATOM 912 C CA . THR B 1 7 ? -15.781 54.562 21.281 1 65.44 7 THR B CA 1
ATOM 913 C C . THR B 1 7 ? -15.953 53.094 21.516 1 65.44 7 THR B C 1
ATOM 915 O O . THR B 1 7 ? -15.039 52.281 21.266 1 65.44 7 THR B O 1
ATOM 918 N N . CYS B 1 8 ? -17.234 52.719 21.797 1 65.19 8 CYS B N 1
ATOM 919 C CA . CYS B 1 8 ? -17.453 51.312 22.109 1 65.19 8 CYS B CA 1
ATOM 920 C C . CYS B 1 8 ? -17.422 50.469 20.844 1 65.19 8 CYS B C 1
ATOM 922 O O . CYS B 1 8 ? -16.984 49.312 20.859 1 65.19 8 CYS B O 1
ATOM 924 N N . TYR B 1 9 ? -17.75 51.094 19.672 1 66.81 9 TYR B N 1
ATOM 925 C CA . TYR B 1 9 ? -17.797 50.344 18.422 1 66.81 9 TYR B CA 1
ATOM 926 C C . TYR B 1 9 ? -16.406 50 17.922 1 66.81 9 TYR B C 1
ATOM 928 O O . TYR B 1 9 ? -16.172 48.938 17.375 1 66.81 9 TYR B O 1
ATOM 936 N N . VAL B 1 10 ? -15.453 50.906 18.172 1 64.19 10 VAL B N 1
ATOM 937 C CA . VAL B 1 10 ? -14.109 50.688 17.672 1 64.19 10 VAL B CA 1
ATOM 938 C C . VAL B 1 10 ? -13.453 49.531 18.453 1 64.19 10 VAL B C 1
ATOM 940 O O . VAL B 1 10 ? -12.75 48.719 17.891 1 64.19 10 VAL B O 1
ATOM 943 N N . PHE B 1 11 ? -13.836 49.375 19.75 1 63.75 11 PHE B N 1
ATOM 944 C CA . PHE B 1 11 ? -13.25 48.344 20.578 1 63.75 11 PHE B CA 1
ATOM 945 C C . PHE B 1 11 ? -13.789 46.969 20.172 1 63.75 11 PHE B C 1
ATOM 947 O O . PHE B 1 11 ? -13.062 45.969 20.219 1 63.75 11 PHE B O 1
ATOM 954 N N . LEU B 1 12 ? -15.008 46.875 19.703 1 63.81 12 LEU B N 1
ATOM 955 C CA . LEU B 1 12 ? -15.602 45.594 19.328 1 63.81 12 LEU B CA 1
ATOM 956 C C . LEU B 1 12 ? -15.008 45.094 18.031 1 63.81 12 LEU B C 1
ATOM 958 O O . LEU B 1 12 ? -14.852 43.875 17.859 1 63.81 12 LEU B O 1
ATOM 962 N N . LEU B 1 13 ? -14.555 45.969 17.172 1 63.97 13 LEU B N 1
ATOM 963 C CA . LEU B 1 13 ? -14.008 45.531 15.891 1 63.97 13 LEU B CA 1
ATOM 964 C C . LEU B 1 13 ? -12.602 44.969 16.062 1 63.97 13 LEU B C 1
ATOM 966 O O . LEU B 1 13 ? -12.203 44.062 15.32 1 63.97 13 LEU B O 1
ATOM 970 N N . LEU B 1 14 ? -11.859 45.469 17.094 1 63.09 14 LEU B N 1
ATOM 971 C CA . LEU B 1 14 ? -10.477 45 17.234 1 63.09 14 LEU B CA 1
ATOM 972 C C . LEU B 1 14 ? -10.414 43.656 17.922 1 63.09 14 LEU B C 1
ATOM 974 O O . LEU B 1 14 ? -9.398 42.969 17.844 1 63.09 14 LEU B O 1
ATOM 978 N N . SER B 1 15 ? -11.438 43.219 18.594 1 59.88 15 SER B N 1
ATOM 979 C CA . SER B 1 15 ? -11.344 41.969 19.375 1 59.88 15 SER B CA 1
ATOM 980 C C . SER B 1 15 ? -11.461 40.75 18.469 1 59.88 15 SER B C 1
ATOM 982 O O . SER B 1 15 ? -11.227 39.625 18.922 1 59.88 15 SER B O 1
ATOM 984 N N . PHE B 1 16 ? -12.023 40.875 17.266 1 56.06 16 PHE B N 1
ATOM 985 C CA . PHE B 1 16 ? -12.18 39.625 16.516 1 56.06 16 PHE B CA 1
ATOM 986 C C . PHE B 1 16 ? -10.852 39.219 15.883 1 56.06 16 PHE B C 1
ATOM 988 O O . PHE B 1 16 ? -10.828 38.719 14.766 1 56.06 16 PHE B O 1
ATOM 995 N N . SER B 1 17 ? -9.688 39.625 16.406 1 54.06 17 SER B N 1
ATOM 996 C CA . SER B 1 17 ? -8.492 38.969 15.898 1 54.06 17 SER B CA 1
ATOM 997 C C . SER B 1 17 ? -8.414 37.531 16.375 1 54.06 17 SER B C 1
ATOM 999 O O . SER B 1 17 ? -8.031 37.25 17.516 1 54.06 17 SER B O 1
ATOM 1001 N N . MET B 1 18 ? -9.336 36.594 15.898 1 46.19 18 MET B N 1
ATOM 1002 C CA . MET B 1 18 ? -9.164 35.156 16.094 1 46.19 18 MET B CA 1
ATOM 1003 C C . MET B 1 18 ? -7.754 34.719 15.734 1 46.19 18 MET B C 1
ATOM 1005 O O . MET B 1 18 ? -7.352 34.812 14.57 1 46.19 18 MET B O 1
ATOM 1009 N N . ASN B 1 19 ? -6.801 34.812 16.703 1 48.62 19 ASN B N 1
ATOM 1010 C CA . ASN B 1 19 ? -5.551 34.062 16.531 1 48.62 19 ASN B CA 1
ATOM 1011 C C . ASN B 1 19 ? -5.801 32.625 16.141 1 48.62 19 ASN B C 1
ATOM 1013 O O . ASN B 1 19 ? -6.297 31.828 16.953 1 48.62 19 ASN B O 1
ATOM 1017 N N . THR B 1 20 ? -6.086 32.344 14.852 1 47.22 20 THR B N 1
ATOM 1018 C CA . THR B 1 20 ? -6.043 30.938 14.422 1 47.22 20 THR B CA 1
ATOM 1019 C C . THR B 1 20 ? -4.781 30.25 14.945 1 47.22 20 THR B C 1
ATOM 1021 O O . THR B 1 20 ? -3.67 30.578 14.523 1 47.22 20 THR B O 1
ATOM 1024 N N . ILE B 1 21 ? -4.781 29.938 16.203 1 47.91 21 ILE B N 1
ATOM 1025 C CA . ILE B 1 21 ? -3.723 29.047 16.656 1 47.91 21 ILE B CA 1
ATOM 1026 C C . ILE B 1 21 ? -3.516 27.922 15.641 1 47.91 21 ILE B C 1
ATOM 1028 O O . ILE B 1 21 ? -4.422 27.125 15.398 1 47.91 21 ILE B O 1
ATOM 1032 N N . LYS B 1 22 ? -2.658 28.188 14.648 1 45.97 22 LYS B N 1
ATOM 1033 C CA . LYS B 1 22 ? -2.234 27.078 13.797 1 45.97 22 LYS B CA 1
ATOM 1034 C C . LYS B 1 22 ? -1.675 25.938 14.625 1 45.97 22 LYS B C 1
ATOM 1036 O O . LYS B 1 22 ? -0.675 26.094 15.328 1 45.97 22 LYS B O 1
ATOM 1041 N N . VAL B 1 23 ? -2.531 25.172 15.289 1 48.75 23 VAL B N 1
ATOM 1042 C CA . VAL B 1 23 ? -2.039 23.953 15.922 1 48.75 23 VAL B CA 1
ATOM 1043 C C . VAL B 1 23 ? -0.994 23.297 15.023 1 48.75 23 VAL B C 1
ATOM 1045 O O . VAL B 1 23 ? -1.284 22.938 13.883 1 48.75 23 VAL B O 1
ATOM 1048 N N . PHE B 1 24 ? 0.272 23.719 15.258 1 50.34 24 PHE B N 1
ATOM 1049 C CA . PHE B 1 24 ? 1.371 23.047 14.586 1 50.34 24 PHE B CA 1
ATOM 1050 C C . PHE B 1 24 ? 1.299 21.531 14.82 1 50.34 24 PHE B C 1
ATOM 1052 O O . PHE B 1 24 ? 1.327 21.078 15.961 1 50.34 24 PHE B O 1
ATOM 1059 N N . ALA B 1 25 ? 0.566 20.859 13.969 1 59.16 25 ALA B N 1
ATOM 1060 C CA . ALA B 1 25 ? 0.569 19.406 14.094 1 59.16 25 ALA B CA 1
ATOM 1061 C C . ALA B 1 25 ? 1.98 18.891 14.344 1 59.16 25 ALA B C 1
ATOM 1063 O O . ALA B 1 25 ? 2.93 19.297 13.672 1 59.16 25 ALA B O 1
ATOM 1064 N N . LEU B 1 26 ? 2.227 18.328 15.586 1 77.56 26 LEU B N 1
ATOM 1065 C CA . LEU B 1 26 ? 3.492 17.672 15.891 1 77.56 26 LEU B CA 1
ATOM 1066 C C . LEU B 1 26 ? 3.922 16.766 14.742 1 77.56 26 LEU B C 1
ATOM 1068 O O . LEU B 1 26 ? 3.104 16.016 14.188 1 77.56 26 LEU B O 1
ATOM 1072 N N . SER B 1 27 ? 5.102 16.953 14.227 1 92.38 27 SER B N 1
ATOM 1073 C CA . SER B 1 27 ? 5.668 16.188 13.133 1 92.38 27 SER B CA 1
ATOM 1074 C C . SER B 1 27 ? 5.727 14.695 13.477 1 92.38 27 SER B C 1
ATOM 1076 O O . SER B 1 27 ? 6.027 14.336 14.617 1 92.38 27 SER B O 1
ATOM 1078 N N . LYS B 1 28 ? 5.312 13.891 12.672 1 96.69 28 LYS B N 1
ATOM 1079 C CA . LYS B 1 28 ? 5.41 12.445 12.812 1 96.69 28 LYS B CA 1
ATOM 1080 C C . LYS B 1 28 ? 6.199 11.828 11.664 1 96.69 28 LYS B C 1
ATOM 1082 O O . LYS B 1 28 ? 6.137 12.312 10.531 1 96.69 28 LYS B O 1
ATOM 1087 N N . THR B 1 29 ? 6.961 10.82 11.992 1 98.31 29 THR B N 1
ATOM 1088 C CA . THR B 1 29 ? 7.746 10.125 10.984 1 98.31 29 THR B CA 1
ATOM 1089 C C . THR B 1 29 ? 7.273 8.68 10.828 1 98.31 29 THR B C 1
ATOM 1091 O O . THR B 1 29 ? 7 8 11.812 1 98.31 29 THR B O 1
ATOM 1094 N N . PHE B 1 30 ? 7.113 8.25 9.633 1 98.5 30 PHE B N 1
ATOM 1095 C CA . PHE B 1 30 ? 6.668 6.898 9.32 1 98.5 30 PHE B CA 1
ATOM 1096 C C . PHE B 1 30 ? 7.668 6.195 8.414 1 98.5 30 PHE B C 1
ATOM 1098 O O . PHE B 1 30 ? 8.367 6.844 7.629 1 98.5 30 PHE B O 1
ATOM 1105 N N . THR B 1 31 ? 7.75 4.879 8.562 1 98.56 31 THR B N 1
ATOM 1106 C CA . THR B 1 31 ? 8.539 4.027 7.676 1 98.56 31 THR B CA 1
ATOM 1107 C C . THR B 1 31 ? 7.625 3.178 6.793 1 98.56 31 THR B C 1
ATOM 1109 O O . THR B 1 31 ? 6.414 3.41 6.738 1 98.56 31 THR B O 1
ATOM 1112 N N . GLN B 1 32 ? 8.234 2.266 6.031 1 98.69 32 GLN B N 1
ATOM 1113 C CA . GLN B 1 32 ? 7.418 1.427 5.16 1 98.69 32 GLN B CA 1
ATOM 1114 C C . GLN B 1 32 ? 6.262 0.792 5.93 1 98.69 32 GLN B C 1
ATOM 1116 O O . GLN B 1 32 ? 6.461 0.25 7.02 1 98.69 32 GLN B O 1
ATOM 1121 N N . GLY B 1 33 ? 5.078 0.892 5.352 1 98.56 33 GLY B N 1
ATOM 1122 C CA . GLY B 1 33 ? 3.918 0.328 6.016 1 98.56 33 GLY B CA 1
ATOM 1123 C C . GLY B 1 33 ? 2.604 0.873 5.488 1 98.56 33 GLY B C 1
ATOM 1124 O O . GLY B 1 33 ? 2.592 1.698 4.574 1 98.56 33 GLY B O 1
ATOM 1125 N N . LEU B 1 34 ? 1.546 0.262 5.887 1 98.75 34 LEU B N 1
ATOM 1126 C CA . LEU B 1 34 ? 0.18 0.729 5.68 1 98.75 34 LEU B CA 1
ATOM 1127 C C . LEU B 1 34 ? -0.411 1.274 6.977 1 98.75 34 LEU B C 1
ATOM 1129 O O . LEU B 1 34 ? -0.442 0.576 7.992 1 98.75 34 LEU B O 1
ATOM 1133 N N . TYR B 1 35 ? -0.84 2.525 6.93 1 98.56 35 TYR B N 1
ATOM 1134 C CA . TYR B 1 35 ? -1.312 3.217 8.125 1 98.56 35 TYR B CA 1
ATOM 1135 C C . TYR B 1 35 ? -2.721 3.762 7.918 1 98.56 35 TYR B C 1
ATOM 1137 O O . TYR B 1 35 ? -2.979 4.488 6.953 1 98.56 35 TYR B O 1
ATOM 1145 N N . LEU B 1 36 ? -3.631 3.361 8.82 1 97.88 36 LEU B N 1
ATOM 1146 C CA . LEU B 1 36 ? -4.898 4.082 8.891 1 97.88 36 LEU B CA 1
ATOM 1147 C C . LEU B 1 36 ? -4.711 5.438 9.562 1 97.88 36 LEU B C 1
ATOM 1149 O O . LEU B 1 36 ? -4.156 5.523 10.664 1 97.88 36 LEU B O 1
ATOM 1153 N N . VAL B 1 37 ? -5.184 6.465 8.898 1 97.56 37 VAL B N 1
ATOM 1154 C CA . VAL B 1 37 ? -4.961 7.812 9.406 1 97.56 37 VAL B CA 1
ATOM 1155 C C . VAL B 1 37 ? -5.492 7.922 10.836 1 97.56 37 VAL B C 1
ATOM 1157 O O . VAL B 1 37 ? -4.82 8.461 11.719 1 97.56 37 VAL B O 1
ATOM 1160 N N . ARG B 1 38 ? -6.617 7.328 11.031 1 95.75 38 ARG B N 1
ATOM 1161 C CA . ARG B 1 38 ? -7.273 7.41 12.336 1 95.75 38 ARG B CA 1
ATOM 1162 C C . ARG B 1 38 ? -6.41 6.785 13.422 1 95.75 38 ARG B C 1
ATOM 1164 O O . ARG B 1 38 ? -6.512 7.152 14.594 1 95.75 38 ARG B O 1
ATOM 1171 N N . ASP B 1 39 ? -5.551 5.891 13.109 1 97.19 39 ASP B N 1
ATOM 1172 C CA . ASP B 1 39 ? -4.746 5.16 14.086 1 97.19 39 ASP B CA 1
ATOM 1173 C C . ASP B 1 39 ? -3.309 5.68 14.109 1 97.19 39 ASP B C 1
ATOM 1175 O O . ASP B 1 39 ? -2.508 5.262 14.953 1 97.19 39 ASP B O 1
ATOM 1179 N N . ALA B 1 40 ? -2.951 6.535 13.188 1 97 40 ALA B N 1
ATOM 1180 C CA . ALA B 1 40 ? -1.555 6.902 12.977 1 97 40 ALA B CA 1
ATOM 1181 C C . ALA B 1 40 ? -1.152 8.07 13.875 1 97 40 ALA B C 1
ATOM 1183 O O . ALA B 1 40 ? 0.001 8.508 13.852 1 97 40 ALA B O 1
ATOM 1184 N N . GLY B 1 41 ? -2.047 8.617 14.656 1 94.56 41 GLY B N 1
ATOM 1185 C CA . GLY B 1 41 ? -1.74 9.758 15.508 1 94.56 41 GLY B CA 1
ATOM 1186 C C . GLY B 1 41 ? -1.664 11.07 14.742 1 94.56 41 GLY B C 1
ATOM 1187 O O . GLY B 1 41 ? -0.985 12 15.164 1 94.56 41 GLY B O 1
ATOM 1188 N N . LEU B 1 42 ? -2.184 11.047 13.594 1 95.12 42 LEU B N 1
ATOM 1189 C CA . LEU B 1 42 ? -2.289 12.258 12.797 1 95.12 42 LEU B CA 1
ATOM 1190 C C . LEU B 1 42 ? -3.625 12.953 13.039 1 95.12 42 LEU B C 1
ATOM 1192 O O . LEU B 1 42 ? -4.617 12.305 13.383 1 95.12 42 LEU B O 1
ATOM 1196 N N . VAL B 1 43 ? -3.559 14.219 12.867 1 93.25 43 VAL B N 1
ATOM 1197 C CA . VAL B 1 43 ? -4.789 14.984 13.023 1 93.25 43 VAL B CA 1
ATOM 1198 C C . VAL B 1 43 ? -5.617 14.906 11.742 1 93.25 43 VAL B C 1
ATOM 1200 O O . VAL B 1 43 ? -5.125 15.227 10.656 1 93.25 43 VAL B O 1
ATOM 1203 N N . THR B 1 44 ? -6.863 14.422 11.875 1 92.81 44 THR B N 1
ATOM 1204 C CA . THR B 1 44 ? -7.734 14.234 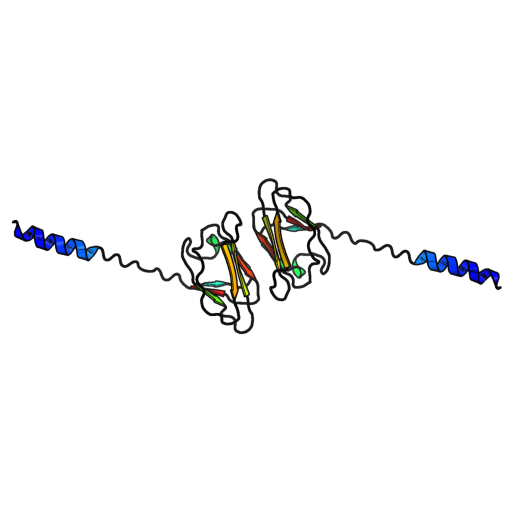10.727 1 92.81 44 THR B CA 1
ATOM 1205 C C . THR B 1 44 ? -8.133 15.586 10.125 1 92.81 44 THR B C 1
ATOM 1207 O O . THR B 1 44 ? -8.266 16.578 10.852 1 92.81 44 THR B O 1
ATOM 1210 N N . ASN B 1 45 ? -8.367 15.602 8.836 1 91.75 45 ASN B N 1
ATOM 1211 C CA . ASN B 1 45 ? -8.781 16.75 8.039 1 91.75 45 ASN B CA 1
ATOM 1212 C C . ASN B 1 45 ? -7.758 17.875 8.117 1 91.75 45 ASN B C 1
ATOM 1214 O O . ASN B 1 45 ? -8.125 19.062 8.031 1 91.75 45 ASN B O 1
ATOM 1218 N N . SER B 1 46 ? -6.559 17.547 8.414 1 90.69 46 SER B N 1
ATOM 1219 C CA . SER B 1 46 ? -5.457 18.516 8.414 1 90.69 46 SER B CA 1
ATOM 1220 C C . SER B 1 46 ? -4.566 18.328 7.191 1 90.69 46 SER B C 1
ATOM 1222 O O . SER B 1 46 ? -4.438 17.219 6.672 1 90.69 46 SER B O 1
ATOM 1224 N N . THR B 1 47 ? -4.039 19.422 6.828 1 92.31 47 THR B N 1
ATOM 1225 C CA . THR B 1 47 ? -3.055 19.391 5.75 1 92.31 47 THR B CA 1
ATOM 1226 C C . THR B 1 47 ? -1.66 19.109 6.297 1 92.31 47 THR B C 1
ATOM 1228 O O . THR B 1 47 ? -1.287 19.609 7.355 1 92.31 47 THR B O 1
ATOM 1231 N N . TYR B 1 48 ? -0.972 18.359 5.566 1 96.19 48 TYR B N 1
ATOM 1232 C CA . TYR B 1 48 ? 0.398 18.031 5.949 1 96.19 48 TYR B CA 1
ATOM 1233 C C . TYR B 1 48 ? 1.368 18.328 4.812 1 96.19 48 TYR B C 1
ATOM 1235 O O . TYR B 1 48 ? 0.987 18.312 3.641 1 96.19 48 TYR B O 1
ATOM 1243 N N . LYS B 1 49 ? 2.521 18.672 5.18 1 97.5 49 LYS B N 1
ATOM 1244 C CA . LYS B 1 49 ? 3.682 18.562 4.301 1 97.5 49 LYS B CA 1
ATOM 1245 C C . LYS B 1 49 ? 4.43 17.25 4.539 1 97.5 49 LYS B C 1
ATOM 1247 O O . LYS B 1 49 ? 4.586 16.812 5.68 1 97.5 49 LYS B O 1
ATOM 1252 N N . VAL B 1 50 ? 4.871 16.688 3.414 1 98.38 50 VAL B N 1
ATOM 1253 C CA . VAL B 1 50 ? 5.602 15.438 3.561 1 98.38 50 VAL B CA 1
ATOM 1254 C C . VAL B 1 50 ? 6.977 15.562 2.906 1 98.38 50 VAL B C 1
ATOM 1256 O O . VAL B 1 50 ? 7.137 16.281 1.914 1 98.38 50 VAL B O 1
ATOM 1259 N N . ARG B 1 51 ? 7.898 14.891 3.479 1 98.5 51 ARG B N 1
ATOM 1260 C CA . ARG B 1 51 ? 9.227 14.805 2.881 1 98.5 51 ARG B CA 1
ATOM 1261 C C . ARG B 1 51 ? 9.938 13.523 3.301 1 98.5 51 ARG B C 1
ATOM 1263 O O . ARG B 1 51 ? 9.594 12.922 4.324 1 98.5 51 ARG B O 1
ATOM 1270 N N . ASN B 1 52 ? 10.844 13.055 2.465 1 98.81 52 ASN B N 1
ATOM 1271 C CA . ASN B 1 52 ? 11.719 11.922 2.768 1 98.81 52 ASN B CA 1
ATOM 1272 C C . ASN B 1 52 ? 12.984 12.367 3.482 1 98.81 52 ASN B C 1
ATOM 1274 O O . ASN B 1 52 ? 13.805 13.086 2.908 1 98.81 52 ASN B O 1
ATOM 1278 N N . LEU B 1 53 ? 13.148 11.898 4.715 1 98.56 53 LEU B N 1
ATOM 1279 C CA . LEU B 1 53 ? 14.297 12.305 5.52 1 98.56 53 LEU B CA 1
ATOM 1280 C C . LEU B 1 53 ? 15.5 11.414 5.238 1 98.56 53 LEU B C 1
ATOM 1282 O O . LEU B 1 53 ? 16.625 11.742 5.617 1 98.56 53 LEU B O 1
ATOM 1286 N N . SER B 1 54 ? 15.234 10.297 4.621 1 97.88 54 SER B N 1
ATOM 1287 C CA . SER B 1 54 ? 16.297 9.312 4.43 1 97.88 54 SER B CA 1
ATOM 1288 C C . SER B 1 54 ? 17.375 9.852 3.502 1 97.88 54 SER B C 1
ATOM 1290 O O . SER B 1 54 ? 17.078 10.516 2.508 1 97.88 54 SER B O 1
ATOM 1292 N N . PHE B 1 55 ? 18.594 9.461 3.709 1 96.19 55 PHE B N 1
ATOM 1293 C CA . PHE B 1 55 ? 19.75 9.992 3.006 1 96.19 55 PHE B CA 1
ATOM 1294 C C . PHE B 1 55 ? 19.953 9.273 1.678 1 96.19 55 PHE B C 1
ATOM 1296 O O . PHE B 1 55 ? 20.438 9.867 0.712 1 96.19 55 PHE B O 1
ATOM 1303 N N . ARG B 1 56 ? 19.531 8.078 1.502 1 95.56 56 ARG B N 1
ATOM 1304 C CA . ARG B 1 56 ? 19.953 7.312 0.337 1 95.56 56 ARG B CA 1
ATOM 1305 C C . ARG B 1 56 ? 18.766 6.754 -0.424 1 95.56 56 ARG B C 1
ATOM 1307 O O . ARG B 1 56 ? 18.797 6.621 -1.648 1 95.56 56 ARG B O 1
ATOM 1314 N N . ASN B 1 57 ? 17.75 6.5 0.259 1 96.56 57 ASN B N 1
ATOM 1315 C CA . ASN B 1 57 ? 16.703 5.695 -0.364 1 96.56 57 ASN B CA 1
ATOM 1316 C C . ASN B 1 57 ? 15.461 6.535 -0.689 1 96.56 57 ASN B C 1
ATOM 1318 O O . ASN B 1 57 ? 15.008 7.324 0.138 1 96.56 57 ASN B O 1
ATOM 1322 N N . PRO B 1 58 ? 14.992 6.387 -1.905 1 97.75 58 PRO B N 1
ATOM 1323 C CA . PRO B 1 58 ? 13.695 6.98 -2.219 1 97.75 58 PRO B CA 1
ATOM 1324 C C . PRO B 1 58 ? 12.531 6.207 -1.601 1 97.75 58 PRO B C 1
ATOM 1326 O O . PRO B 1 58 ? 12.719 5.109 -1.073 1 97.75 58 PRO B O 1
ATOM 1329 N N . ALA B 1 59 ? 11.391 6.809 -1.602 1 98.19 59 ALA B N 1
ATOM 1330 C CA . ALA B 1 59 ? 10.164 6.18 -1.11 1 98.19 59 ALA B CA 1
ATOM 1331 C C . ALA B 1 59 ? 8.961 6.586 -1.957 1 98.19 59 ALA B C 1
ATOM 1333 O O . ALA B 1 59 ? 9 7.609 -2.646 1 98.19 59 ALA B O 1
ATOM 1334 N N . VAL B 1 60 ? 8.008 5.746 -2.002 1 98.69 60 VAL B N 1
ATOM 1335 C CA . VAL B 1 60 ? 6.715 6.059 -2.602 1 98.69 60 VAL B CA 1
ATOM 1336 C C . VAL B 1 60 ? 5.672 6.258 -1.503 1 98.69 60 VAL B C 1
ATOM 1338 O O . VAL B 1 60 ? 5.578 5.453 -0.573 1 98.69 60 VAL B O 1
ATOM 1341 N N . LEU B 1 61 ? 4.977 7.348 -1.535 1 98.81 61 LEU B N 1
ATOM 1342 C CA . LEU B 1 61 ? 3.859 7.645 -0.646 1 98.81 61 LEU B CA 1
ATOM 1343 C C . LEU B 1 61 ? 2.541 7.645 -1.41 1 98.81 61 LEU B C 1
ATOM 1345 O O . LEU B 1 61 ? 2.398 8.344 -2.414 1 98.81 61 LEU B O 1
ATOM 1349 N N . ILE B 1 62 ? 1.617 6.816 -1.002 1 98.81 62 ILE B N 1
ATOM 1350 C CA . ILE B 1 62 ? 0.287 6.746 -1.597 1 98.81 62 ILE B CA 1
ATOM 1351 C C . ILE B 1 62 ? -0.772 6.988 -0.524 1 98.81 62 ILE B C 1
ATOM 1353 O O . ILE B 1 62 ? -0.662 6.48 0.593 1 98.81 62 ILE B O 1
ATOM 1357 N N . VAL B 1 63 ? -1.77 7.746 -0.834 1 98.69 63 VAL B N 1
ATOM 1358 C CA . VAL B 1 63 ? -2.891 7.969 0.074 1 98.69 63 VAL B CA 1
ATOM 1359 C C . VAL B 1 63 ? -4.191 7.523 -0.592 1 98.69 63 VAL B C 1
ATOM 1361 O O . VAL B 1 63 ? -4.477 7.91 -1.729 1 98.69 63 VAL B O 1
ATOM 1364 N N . PHE B 1 64 ? -4.938 6.695 0.082 1 98.5 64 PHE B N 1
ATOM 1365 C CA . PHE B 1 64 ? -6.273 6.289 -0.344 1 98.5 64 PHE B CA 1
ATOM 1366 C C . PHE B 1 64 ? -7.34 6.891 0.567 1 98.5 64 PHE B C 1
ATOM 1368 O O . PHE B 1 64 ? -7.141 6.988 1.78 1 98.5 64 PHE B O 1
ATOM 1375 N N . ASP B 1 65 ? -8.469 7.172 -0.001 1 97.75 65 ASP B N 1
ATOM 1376 C CA . ASP B 1 65 ? -9.562 7.652 0.833 1 97.75 65 ASP B CA 1
ATOM 1377 C C . ASP B 1 65 ? -10.445 6.496 1.301 1 97.75 65 ASP B C 1
ATOM 1379 O O . ASP B 1 65 ? -10.109 5.328 1.08 1 97.75 65 ASP B O 1
ATOM 1383 N N . GLY B 1 66 ? -11.5 6.793 1.993 1 95.38 66 GLY B N 1
ATOM 1384 C CA . GLY B 1 66 ? -12.359 5.785 2.588 1 95.38 66 GLY B CA 1
ATOM 1385 C C . GLY B 1 66 ? -13.086 4.941 1.561 1 95.38 66 GLY B C 1
ATOM 1386 O O . GLY B 1 66 ? -13.633 3.885 1.889 1 95.38 66 GLY B O 1
ATOM 1387 N N . ASN B 1 67 ? -13.156 5.41 0.298 1 94.5 67 ASN B N 1
ATOM 1388 C CA . ASN B 1 67 ? -13.766 4.652 -0.79 1 94.5 67 ASN B CA 1
ATOM 1389 C C . ASN B 1 67 ? -12.719 3.9 -1.604 1 94.5 67 ASN B C 1
ATOM 1391 O O . ASN B 1 67 ? -12.992 3.453 -2.719 1 94.5 67 ASN B O 1
ATOM 1395 N N . ASN B 1 68 ? -11.531 3.82 -1.078 1 96.44 68 ASN B N 1
ATOM 1396 C CA . ASN B 1 68 ? -10.398 3.141 -1.695 1 96.44 68 ASN B CA 1
ATOM 1397 C C . ASN B 1 68 ? -9.961 3.834 -2.982 1 96.44 68 ASN B C 1
ATOM 1399 O O . ASN B 1 68 ? -9.477 3.184 -3.91 1 96.44 68 ASN B O 1
ATOM 1403 N N . MET B 1 69 ? -10.32 5.125 -3.066 1 96.5 69 MET B N 1
ATOM 1404 C CA . MET B 1 69 ? -9.828 5.906 -4.199 1 96.5 69 MET B CA 1
ATOM 1405 C C . MET B 1 69 ? -8.477 6.543 -3.881 1 96.5 69 MET B C 1
ATOM 1407 O O . MET B 1 69 ? -8.305 7.129 -2.812 1 96.5 69 MET B O 1
ATOM 1411 N N . MET B 1 70 ? -7.562 6.355 -4.832 1 97.69 70 MET B N 1
ATOM 1412 C CA . MET B 1 70 ? -6.234 6.941 -4.652 1 97.69 70 MET B CA 1
ATOM 1413 C C . MET B 1 70 ? -6.305 8.461 -4.707 1 97.69 70 MET B C 1
ATOM 1415 O O . MET B 1 70 ? -6.77 9.031 -5.699 1 97.69 70 MET B O 1
ATOM 1419 N N . GLN B 1 71 ? -5.828 9.133 -3.686 1 97.31 71 GLN B N 1
ATOM 1420 C CA . GLN B 1 71 ? -5.902 10.586 -3.58 1 97.31 71 GLN B CA 1
ATOM 1421 C C . GLN B 1 71 ? -4.547 11.227 -3.855 1 97.31 71 GLN B C 1
ATOM 1423 O O . GLN B 1 71 ? -4.477 12.383 -4.281 1 97.31 71 GLN B O 1
ATOM 1428 N N . GLU B 1 72 ? -3.508 10.531 -3.463 1 97.62 72 GLU B N 1
ATOM 1429 C CA . GLU B 1 72 ? -2.137 11.008 -3.641 1 97.62 72 GLU B CA 1
ATOM 1430 C C . GLU B 1 72 ? -1.23 9.891 -4.148 1 97.62 72 GLU B C 1
ATOM 1432 O O . GLU B 1 72 ? -1.413 8.727 -3.793 1 97.62 72 GLU B O 1
ATOM 1437 N N . PHE B 1 73 ? -0.338 10.125 -4.961 1 97.75 73 PHE B N 1
ATOM 1438 C CA . PHE B 1 73 ? 0.792 9.297 -5.363 1 97.75 73 PHE B CA 1
ATOM 1439 C C . PHE B 1 73 ? 2.051 10.141 -5.527 1 97.75 73 PHE B C 1
ATOM 1441 O O . PHE B 1 73 ? 2.16 10.922 -6.473 1 97.75 73 PHE B O 1
ATOM 1448 N N . LEU B 1 74 ? 2.982 10 -4.602 1 98.19 74 LEU B N 1
ATOM 1449 C CA . LEU B 1 74 ? 4.215 10.773 -4.613 1 98.19 74 LEU B CA 1
ATOM 1450 C C . LEU B 1 74 ? 5.434 9.867 -4.562 1 98.19 74 LEU B C 1
ATOM 1452 O O . LEU B 1 74 ? 5.5 8.953 -3.73 1 98.19 74 LEU B O 1
ATOM 1456 N N . ARG B 1 75 ? 6.336 9.984 -5.422 1 98 75 ARG B N 1
ATOM 1457 C CA . ARG B 1 75 ? 7.672 9.43 -5.246 1 98 75 ARG B CA 1
ATOM 1458 C C . ARG B 1 75 ? 8.617 10.453 -4.629 1 98 75 ARG B C 1
ATOM 1460 O O . ARG B 1 75 ? 8.852 11.516 -5.207 1 98 75 ARG B O 1
ATOM 1467 N N . LEU B 1 76 ? 9.07 10.172 -3.543 1 98.5 76 LEU B N 1
ATOM 1468 C CA . LEU B 1 76 ? 9.945 11.078 -2.795 1 98.5 76 LEU B CA 1
ATOM 1469 C C . LEU B 1 76 ? 11.398 10.625 -2.885 1 98.5 76 LEU B C 1
ATOM 1471 O O . LEU B 1 76 ? 11.75 9.547 -2.408 1 98.5 76 LEU B O 1
ATOM 1475 N N . GLU B 1 77 ? 12.18 11.453 -3.5 1 98.06 77 GLU B N 1
ATOM 1476 C CA . GLU B 1 77 ? 13.609 11.156 -3.557 1 98.06 77 GLU B CA 1
ATOM 1477 C C . GLU B 1 77 ? 14.258 11.289 -2.182 1 98.06 77 GLU B C 1
ATOM 1479 O O . GLU B 1 77 ? 13.648 11.82 -1.251 1 98.06 77 GLU B O 1
ATOM 1484 N N . SER B 1 78 ? 15.469 10.672 -2.035 1 98 78 SER B N 1
ATOM 1485 C CA . SER B 1 78 ? 16.188 10.875 -0.784 1 98 78 SER B CA 1
ATOM 1486 C C . SER B 1 78 ? 16.344 12.359 -0.466 1 98 78 SER B C 1
ATOM 1488 O O . SER B 1 78 ? 16.625 13.164 -1.358 1 98 78 SER B O 1
ATOM 1490 N N . ARG B 1 79 ? 16.172 12.641 0.874 1 98.06 79 ARG B N 1
ATOM 1491 C CA . ARG B 1 79 ? 16.234 14.023 1.342 1 98.06 79 ARG B CA 1
ATOM 1492 C C . ARG B 1 79 ? 15.414 14.945 0.451 1 98.06 79 ARG B C 1
ATOM 1494 O O . ARG B 1 79 ? 15.914 15.969 -0.019 1 98.06 79 ARG B O 1
ATOM 1501 N N . SER B 1 80 ? 14.25 14.625 0.19 1 98.06 80 SER B N 1
ATOM 1502 C CA . SER B 1 80 ? 13.398 15.352 -0.744 1 98.06 80 SER B CA 1
ATOM 1503 C C . SER B 1 80 ? 13 16.719 -0.179 1 98.06 80 SER B C 1
ATOM 1505 O O . SER B 1 80 ? 13.031 16.922 1.036 1 98.06 80 SER B O 1
ATOM 1507 N N . PRO B 1 81 ? 12.648 17.641 -1.078 1 97.88 81 PRO B N 1
ATOM 1508 C CA . PRO B 1 81 ? 11.922 18.812 -0.568 1 97.88 81 PRO B CA 1
ATOM 1509 C C . PRO B 1 81 ? 10.586 18.453 0.066 1 97.88 81 PRO B C 1
ATOM 1511 O O . PRO B 1 81 ? 10.203 17.281 0.081 1 97.88 81 PRO B O 1
ATOM 1514 N N . GLU B 1 82 ? 9.906 19.422 0.678 1 97.75 82 GLU B N 1
ATOM 1515 C CA . GLU B 1 82 ? 8.586 19.219 1.258 1 97.75 82 GLU B CA 1
ATOM 1516 C C . GLU B 1 82 ? 7.496 19.328 0.192 1 97.75 82 GLU B C 1
ATOM 1518 O O . GLU B 1 82 ? 7.559 20.188 -0.689 1 97.75 82 GLU B O 1
ATOM 1523 N N . TYR B 1 83 ? 6.586 18.484 0.202 1 98.06 83 TYR B N 1
ATOM 1524 C CA . TYR B 1 83 ? 5.418 18.5 -0.67 1 98.06 83 TYR B CA 1
ATOM 1525 C C . TYR B 1 83 ? 4.133 18.578 0.144 1 98.06 83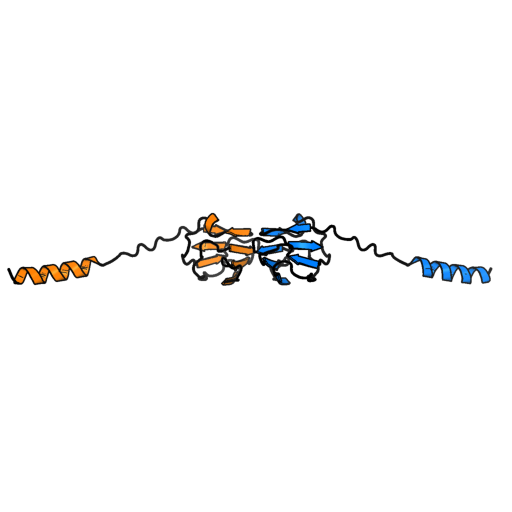 TYR B C 1
ATOM 1527 O O . TYR B 1 83 ? 3.98 17.859 1.138 1 98.06 83 TYR B O 1
ATOM 1535 N N . PHE B 1 84 ? 3.195 19.375 -0.286 1 96.56 84 PHE B N 1
ATOM 1536 C CA . PHE B 1 84 ? 1.889 19.406 0.358 1 96.56 84 PHE B CA 1
ATOM 1537 C C . PHE B 1 84 ? 1.009 18.266 -0.148 1 96.56 84 PHE B C 1
ATOM 1539 O O . PHE B 1 84 ? 0.999 17.969 -1.344 1 96.56 84 PHE B O 1
ATOM 1546 N N . ILE B 1 85 ? 0.363 17.703 0.815 1 97 85 ILE B N 1
ATOM 1547 C CA . ILE B 1 85 ? -0.649 16.734 0.395 1 97 85 ILE B CA 1
ATOM 1548 C C . ILE B 1 85 ? -2.029 17.203 0.841 1 97 85 ILE B C 1
ATOM 1550 O O . ILE B 1 85 ? -2.145 18.078 1.71 1 97 85 ILE B O 1
ATOM 1554 N N . ARG B 1 86 ? -3.023 16.656 0.168 1 95.81 86 ARG B N 1
ATOM 1555 C CA . ARG B 1 86 ? -4.398 17 0.508 1 95.81 86 ARG B CA 1
ATOM 1556 C C . ARG B 1 86 ? -4.719 16.625 1.951 1 95.81 86 ARG B C 1
ATOM 1558 O O . ARG B 1 86 ? -4.078 15.742 2.523 1 95.81 86 ARG B O 1
ATOM 1565 N N . PRO B 1 87 ? -5.691 17.359 2.516 1 96.81 87 PRO B N 1
ATOM 1566 C CA . PRO B 1 87 ? -6.078 16.984 3.877 1 96.81 87 PRO B CA 1
ATOM 1567 C C . PRO B 1 87 ? -6.422 15.508 4.008 1 96.81 87 PRO B C 1
ATOM 1569 O O . PRO B 1 87 ? -7.055 14.938 3.115 1 96.81 87 PRO B O 1
ATOM 1572 N N . LEU B 1 88 ? -6.012 14.977 5.102 1 96.94 88 LEU B N 1
ATOM 1573 C CA . LEU B 1 88 ? -6.219 13.555 5.336 1 96.94 88 LEU B CA 1
ATOM 1574 C C . LEU B 1 88 ? -7.508 13.312 6.113 1 96.94 88 LEU B C 1
ATOM 1576 O O . LEU B 1 88 ? -7.656 13.789 7.238 1 96.94 88 LEU B O 1
ATOM 1580 N N . GLY B 1 89 ? -8.375 12.586 5.414 1 97 89 GLY B N 1
ATOM 1581 C CA . GLY B 1 89 ? -9.617 12.258 6.105 1 97 89 GLY B CA 1
ATOM 1582 C C . GLY B 1 89 ? -9.461 11.125 7.098 1 97 89 GLY B C 1
ATOM 1583 O O . GLY B 1 89 ? -8.461 10.406 7.078 1 97 89 GLY B O 1
ATOM 1584 N N . TYR B 1 90 ? -10.422 10.875 7.984 1 97 90 TYR B N 1
ATOM 1585 C CA . TYR B 1 90 ? -10.453 9.938 9.102 1 97 90 TYR B CA 1
ATOM 1586 C C . TYR B 1 90 ? -10.227 8.508 8.609 1 97 90 TYR B C 1
ATOM 1588 O O . TYR B 1 90 ? -9.461 7.75 9.219 1 97 90 TYR B O 1
ATOM 1596 N N . ASP B 1 91 ? -10.812 8.117 7.477 1 97 91 ASP B N 1
ATOM 1597 C CA . ASP B 1 91 ? -10.789 6.738 7.004 1 97 91 ASP B CA 1
ATOM 1598 C C . ASP B 1 91 ? -9.75 6.547 5.902 1 97 91 ASP B C 1
ATOM 1600 O O . ASP B 1 91 ? -9.773 5.543 5.188 1 97 91 ASP B O 1
ATOM 1604 N N . TYR B 1 92 ? -8.906 7.582 5.84 1 98.06 92 TYR B N 1
ATOM 1605 C CA . TYR B 1 92 ? -7.895 7.48 4.793 1 98.06 92 TYR B CA 1
ATOM 1606 C C . TYR B 1 92 ? -6.816 6.469 5.176 1 98.06 92 TYR B C 1
ATOM 1608 O O . TYR B 1 92 ? -6.621 6.176 6.355 1 98.06 92 TYR B O 1
ATOM 1616 N N . ILE B 1 93 ? -6.191 5.918 4.199 1 98.62 93 ILE B N 1
ATOM 1617 C CA . ILE B 1 93 ? -5.082 4.984 4.352 1 98.62 93 ILE B CA 1
ATOM 1618 C C . ILE B 1 93 ? -3.82 5.578 3.729 1 98.62 93 ILE B C 1
ATOM 1620 O O . ILE B 1 93 ? -3.848 6.055 2.592 1 98.62 93 ILE B O 1
ATOM 1624 N N . ILE B 1 94 ? -2.756 5.613 4.469 1 98.75 94 ILE B N 1
ATOM 1625 C CA . ILE B 1 94 ? -1.436 6.004 3.988 1 98.75 94 ILE B CA 1
ATOM 1626 C C . ILE B 1 94 ? -0.592 4.754 3.73 1 98.75 94 ILE B C 1
ATOM 1628 O O . ILE B 1 94 ? -0.51 3.867 4.582 1 98.75 94 ILE B O 1
ATOM 1632 N N . VAL B 1 95 ? -0.053 4.656 2.564 1 98.88 95 VAL B N 1
ATOM 1633 C CA . VAL B 1 95 ? 0.868 3.576 2.221 1 98.88 95 VAL B CA 1
ATOM 1634 C C . VAL B 1 95 ? 2.244 4.152 1.901 1 98.88 95 VAL B C 1
ATOM 1636 O O . VAL B 1 95 ? 2.363 5.082 1.101 1 98.88 95 VAL B O 1
ATOM 1639 N N . ILE B 1 96 ? 3.262 3.643 2.553 1 98.88 96 ILE B N 1
ATOM 1640 C CA . ILE B 1 96 ? 4.645 4.031 2.287 1 98.88 96 ILE B CA 1
ATOM 1641 C C . ILE B 1 96 ? 5.441 2.814 1.824 1 98.88 96 ILE B C 1
ATOM 1643 O O . ILE B 1 96 ? 5.469 1.787 2.508 1 98.88 96 ILE B O 1
ATOM 1647 N N . ILE B 1 97 ? 5.984 2.941 0.67 1 98.75 97 ILE B N 1
ATOM 1648 C CA . ILE B 1 97 ? 6.832 1.9 0.096 1 98.75 97 ILE B CA 1
ATOM 1649 C C . ILE B 1 97 ? 8.273 2.387 0.031 1 98.75 97 ILE B C 1
ATOM 1651 O O . ILE B 1 97 ? 8.555 3.461 -0.509 1 98.75 97 ILE B O 1
ATOM 1655 N N . GLY B 1 98 ? 9.203 1.565 0.509 1 97.94 98 GLY B N 1
ATOM 1656 C CA . GLY B 1 98 ? 10.625 1.868 0.449 1 97.94 98 GLY B CA 1
ATOM 1657 C C . GLY B 1 98 ? 11.281 1.94 1.816 1 97.94 98 GLY B C 1
ATOM 1658 O O . GLY B 1 98 ? 10.609 2.221 2.814 1 97.94 98 GLY B O 1
ATOM 1659 N N . ASP B 1 99 ? 12.586 1.603 1.915 1 96.88 99 ASP B N 1
ATOM 1660 C CA . ASP B 1 99 ? 13.367 1.735 3.139 1 96.88 99 ASP B CA 1
ATOM 1661 C C . ASP B 1 99 ? 13.734 3.195 3.402 1 96.88 99 ASP B C 1
ATOM 1663 O O . ASP B 1 99 ? 14.852 3.619 3.121 1 96.88 99 ASP B O 1
ATOM 1667 N N . ALA B 1 100 ? 12.711 3.951 3.904 1 97.88 100 ALA B N 1
ATOM 1668 C CA . ALA B 1 100 ? 12.859 5.391 4.105 1 97.88 100 ALA B CA 1
ATOM 1669 C C . ALA B 1 100 ? 12.039 5.867 5.301 1 97.88 100 ALA B C 1
ATOM 1671 O O . ALA B 1 100 ? 11.203 5.121 5.824 1 97.88 100 ALA B O 1
ATOM 1672 N N . GLU B 1 101 ? 12.398 7.023 5.766 1 98.44 101 GLU B N 1
ATOM 1673 C CA . GLU B 1 101 ? 11.656 7.715 6.812 1 98.44 101 GLU B CA 1
ATOM 1674 C C . GLU B 1 101 ? 10.914 8.93 6.254 1 98.44 101 GLU B C 1
ATOM 1676 O O . GLU B 1 101 ? 11.547 9.898 5.82 1 98.44 101 GLU B O 1
ATOM 1681 N N . ILE B 1 102 ? 9.625 8.875 6.273 1 98.75 102 ILE B N 1
ATOM 1682 C CA . ILE B 1 102 ? 8.82 9.953 5.715 1 98.75 102 ILE B CA 1
ATOM 1683 C C . ILE B 1 102 ? 8.242 10.805 6.844 1 98.75 102 ILE B C 1
ATOM 1685 O O . ILE B 1 102 ? 7.543 10.297 7.719 1 98.75 102 ILE B O 1
ATOM 1689 N N . GLU B 1 103 ? 8.5 12.039 6.824 1 98.56 103 GLU B N 1
ATOM 1690 C CA . GLU B 1 103 ? 8.016 12.969 7.84 1 98.56 103 GLU B CA 1
ATOM 1691 C C . GLU B 1 103 ? 6.723 13.648 7.395 1 98.56 103 GLU B C 1
ATOM 1693 O O . GLU B 1 103 ? 6.613 14.102 6.254 1 98.56 103 GLU B O 1
ATOM 1698 N N . PHE B 1 104 ? 5.789 13.609 8.203 1 97.94 104 PHE B N 1
ATOM 1699 C CA . PHE B 1 104 ? 4.59 14.43 8.109 1 97.94 104 PHE B CA 1
ATOM 1700 C C . PHE B 1 104 ? 4.66 15.602 9.086 1 97.94 104 PHE B C 1
ATOM 1702 O O . PHE B 1 104 ? 4.816 15.406 10.289 1 97.94 104 PHE B O 1
ATOM 1709 N N . SER B 1 105 ? 4.516 16.766 8.57 1 95.38 105 SER B N 1
ATOM 1710 C CA . SER B 1 105 ? 4.641 17.938 9.438 1 95.38 105 SER B CA 1
ATOM 1711 C C . SER B 1 105 ? 3.582 18.984 9.109 1 95.38 105 SER B C 1
ATOM 1713 O O . SER B 1 105 ? 3.07 19.031 7.992 1 95.38 105 SER B O 1
#

Nearest PDB structures (foldseek):
  3kgl-assembly1_A  TM=5.028E-01  e=1.161E-02  Brassica napus
  3kgl-assembly1_C  TM=4.875E-01  e=2.146E-02  Brassica napus
  2d5h-assembly2_E  TM=6.031E-01  e=1.517E-01  Glycine max
  8wc1-assembly1_A  TM=4.344E-01  e=3.508E-01  Monoglobus pectinilyticus
  1ipk-assembly1_A  TM=3.699E-01  e=1.697E-01  Glycine max

pLDDT: mean 87.49, std 17.44, range [45.0, 98.94]

Organism: NCBI:txid704125

Secondary structure (DSSP, 8-state):
--HHHHHHHHHHHHTT-----------EEE-SEEEEGGGTTPPTTEEEEEEE--SS--EEEEEE-TTS-EEEEEEE-TTPPPEEEEEEPTT-EEEEESS--EEE-/--HHHHHHHHHHHHTT-----------EEE-SEEEEGGGTTPPTTEEEEEEE--SS--EEEEEE-TTS-EEEEEEE-TTPPPEEEEEEPTT-EEEEESS--EEE-

Sequence (210 aa):
MKRFISTCYVFLLLSFSMNTIKVFALSKTFTQGLYLVRDAGLVTNSTYKVRNLSFRNPAVLIVFDGNNMMQEFLRLESRSPEYFIRPLGYDYIIVIIGDAEIEFSMKRFISTCYVFLLLSFSMNTIKVFALSKTFTQGLYLVRDAGLVTNSTYKVRNLSFRNPAVLIVFDGNNMMQEFLRLESRSPEYFIRPLGYDYIIVIIGDAEIEFS

Foldseek 3Di:
DVVVVVVVVVVVVVPPPPPPPPPPFDKDKDFADKDQCLGRSGDAQDKWKKAWAAAQKKKWKWKAAQVRHTQDIDIHGHRRDIDIGGGHHRRMMIGMGMGTMMMID/DVVVVVVVVVVVVVPPPPPPPPPPFDKDKDFADKDQCLGRSGDAQDKWKKAWAAAQKKKWKWKAAQVRHTQDTDIHGHRRDIDIGGGHHRRMMIGMGMGTMMMID